Protein AF-A0A0M9FYB3-F1 (afdb_monomer)

Secondary structure (DSSP, 8-state):
-------------------TTSHHHHHHHHHHHHHHHHHHHHHHHHHHHHHHHHHHHHHHHHHHHHHHHHHH---HHHHHHHHHHHHHHHHHHHSHHHHHHHHHHHHIIIIIHHHHHHHHHHHHHHHHHHHHHHHHHHHHHHHHHHHHTTGGG-HHHHHHHHHHHHHHHHHHHHHHHHHHHHHHHHHHHHHHHHHHHHHHHHHHHHHHHHHHHHHHHHHHHHHHHHHHSPPTT---HHHHHHHTT--

Mean predicted aligned error: 12.2 Å

Foldseek 3Di:
DDDDDDDDDDDDDDDDDDDPDPPVVVVVVVLVVVVVVLVVLLVVLVVQLVVLVVVLVVLVVLLVVLCVVLVPDPFVLSVVLSVLLSVLSCCLNVPDLSVQLNVLSVCLNPPVSVVLVVLSVVLVVLVVVLVVLVVVLVVLVVVLVVLVVVCPPDPVSVVVSVVSVVVNVVSVVVSVVSVVVSVVSVVVSVVSVVVSSVVSCVSSVVSVVVSVVSNVVSVVVSVVSCVVPPDPPPDDVVVVVVVVVVD

Sequence (247 aa):
MKVLASFSGSTFGSKAEGKPTAADGSAEAADEQYKEAMRQHKKAMEKLRSCADSLTKALAGLAKSFQRFAAETRAPVVIQASGALVRGVEEVRDGTVLDALRQQISMSLSSRFRTTALEHAELEGSRKRKTKAGRALAEARSQCAKLRLRKDGDERCEMIYLAAAQRCDEQEIECSRLTAELEDARCEFTQNLGLRVYEDMTLVTTKLHELLSSLSYQYRKCEEHLKAHPVPGFVDVAALKRNEKEH

Solvent-accessible surface area (backbone atoms only — not comparable to full-atom values): 13568 Å² total; per-residue (Å²): 141,80,87,90,87,86,91,73,87,85,79,92,75,93,86,82,92,82,77,99,70,66,67,66,62,54,53,53,55,48,51,54,48,49,55,50,49,53,52,51,52,51,51,50,46,54,49,51,47,54,48,53,57,49,47,50,52,49,47,54,51,50,32,53,51,34,53,50,50,33,71,72,52,88,52,67,62,54,31,54,34,29,54,51,34,29,52,43,45,46,49,46,57,78,28,68,48,44,50,47,37,51,49,52,46,48,46,46,68,42,63,54,45,51,51,52,53,51,53,52,53,48,51,55,49,44,49,55,51,32,54,52,36,48,51,53,28,53,50,34,48,53,53,31,57,61,36,64,78,54,28,95,78,42,74,70,40,34,54,54,31,52,56,34,46,52,51,28,52,55,32,49,52,51,33,49,52,40,47,52,53,42,52,53,53,48,51,50,50,52,52,53,52,53,52,50,54,50,50,51,51,52,53,50,50,50,33,48,49,53,39,52,50,52,53,52,48,36,51,49,56,30,53,51,53,49,67,77,49,72,58,92,88,64,76,58,65,73,56,54,62,50,56,68,72,78,111

Radius of gyration: 33.52 Å; Cα contacts (8 Å, |Δi|>4): 142; chains: 1; bounding box: 74×33×102 Å

pLDDT: mean 80.84, std 18.85, range [26.09, 96.81]

Structure (mmCIF, N/CA/C/O backbone):
data_AF-A0A0M9FYB3-F1
#
_entry.id   AF-A0A0M9FYB3-F1
#
loop_
_atom_site.group_PDB
_atom_site.id
_atom_site.type_symbol
_atom_site.label_atom_id
_atom_site.label_alt_id
_atom_site.label_comp_id
_atom_site.label_asym_id
_atom_site.label_entity_id
_atom_site.label_seq_id
_atom_site.pdbx_PDB_ins_code
_atom_site.Cartn_x
_atom_site.Cartn_y
_atom_site.Cartn_z
_atom_site.occupancy
_atom_site.B_iso_or_equiv
_atom_site.auth_seq_id
_atom_site.auth_comp_id
_atom_site.auth_asym_id
_atom_site.auth_atom_id
_atom_site.pdbx_PDB_model_num
ATOM 1 N N . MET A 1 1 ? 10.641 -9.521 24.306 1.00 37.41 1 MET A N 1
ATOM 2 C CA . MET A 1 1 ? 10.392 -9.268 22.872 1.00 37.41 1 MET A CA 1
ATOM 3 C C . MET A 1 1 ? 11.741 -9.130 22.188 1.00 37.41 1 MET A C 1
ATOM 5 O O . MET A 1 1 ? 12.447 -8.170 22.457 1.00 37.41 1 MET A O 1
ATOM 9 N N . LYS A 1 2 ? 12.156 -10.153 21.438 1.00 32.34 2 LYS A N 1
ATOM 10 C CA . LYS A 1 2 ? 13.408 -10.188 20.670 1.00 32.34 2 LYS A CA 1
ATOM 11 C C . LYS A 1 2 ? 13.051 -10.105 19.183 1.00 32.34 2 LYS A C 1
ATOM 13 O O . LYS A 1 2 ? 12.019 -10.649 18.801 1.00 32.34 2 LYS A O 1
ATOM 18 N N . VAL A 1 3 ? 13.980 -9.532 18.409 1.00 31.05 3 VAL A N 1
ATOM 19 C CA . VAL A 1 3 ? 14.008 -9.359 16.939 1.00 31.05 3 VAL A CA 1
ATOM 20 C C . VAL A 1 3 ? 13.137 -8.167 16.490 1.00 31.05 3 VAL A C 1
ATOM 22 O O . VAL A 1 3 ? 11.933 -8.182 16.689 1.00 31.05 3 VAL A O 1
ATOM 25 N N . LEU A 1 4 ? 13.672 -7.039 16.007 1.00 31.58 4 LEU A N 1
ATOM 26 C CA . LEU A 1 4 ? 14.618 -6.864 14.900 1.00 31.58 4 LEU A CA 1
ATOM 27 C C . LEU A 1 4 ? 15.660 -5.768 15.192 1.00 31.58 4 LEU A C 1
ATOM 29 O O . LEU A 1 4 ? 15.331 -4.592 15.311 1.00 31.58 4 LEU A O 1
ATOM 33 N N . ALA A 1 5 ? 16.926 -6.171 15.225 1.00 33.94 5 ALA A N 1
ATOM 34 C CA . ALA A 1 5 ? 18.074 -5.310 14.991 1.00 33.94 5 ALA A CA 1
ATOM 35 C C . ALA A 1 5 ? 18.882 -5.971 13.870 1.00 33.94 5 ALA A C 1
ATOM 37 O O . ALA A 1 5 ? 19.405 -7.058 14.088 1.00 33.94 5 ALA A O 1
ATOM 38 N N . SER A 1 6 ? 18.925 -5.347 12.689 1.00 31.08 6 SER A N 1
ATOM 39 C CA . SER A 1 6 ? 19.987 -5.510 11.679 1.00 31.08 6 SER A CA 1
ATOM 40 C C . SER A 1 6 ? 19.649 -4.699 10.422 1.00 31.08 6 SER A C 1
ATOM 42 O O . SER A 1 6 ? 19.120 -5.226 9.448 1.00 31.08 6 SER A O 1
ATOM 44 N N . PHE A 1 7 ? 19.967 -3.409 10.439 1.00 32.28 7 PHE A N 1
ATOM 45 C CA . PHE A 1 7 ? 20.275 -2.656 9.223 1.00 32.28 7 PHE A CA 1
ATOM 46 C C . PHE A 1 7 ? 21.576 -1.908 9.508 1.00 32.28 7 PHE A C 1
ATOM 48 O O . PHE A 1 7 ? 21.591 -0.755 9.924 1.00 32.28 7 PHE A O 1
ATOM 55 N N . SER A 1 8 ? 22.684 -2.637 9.404 1.00 33.81 8 SER A N 1
ATOM 56 C CA . SER A 1 8 ? 24.033 -2.106 9.566 1.00 33.81 8 SER A CA 1
ATOM 57 C C . SER A 1 8 ? 24.870 -2.506 8.358 1.00 33.81 8 SER A C 1
ATOM 59 O O . SER A 1 8 ? 25.128 -3.689 8.166 1.00 33.81 8 SER A O 1
ATOM 61 N N . GLY A 1 9 ? 25.284 -1.494 7.595 1.00 31.34 9 GLY A N 1
ATOM 62 C CA . GLY A 1 9 ? 26.549 -1.432 6.865 1.00 31.34 9 GLY A CA 1
ATOM 63 C C . GLY A 1 9 ? 26.803 -2.465 5.767 1.00 31.34 9 GLY A C 1
ATOM 64 O O . GLY A 1 9 ? 27.182 -3.597 6.042 1.00 31.34 9 GLY A O 1
ATOM 65 N N . SER A 1 10 ? 26.803 -2.005 4.516 1.00 29.38 10 SER A N 1
ATOM 66 C CA . SER A 1 10 ? 27.785 -2.501 3.552 1.00 29.38 10 SER A CA 1
ATOM 67 C C . SER A 1 10 ? 28.517 -1.314 2.940 1.00 29.38 10 SER A C 1
ATOM 69 O O . SER A 1 10 ? 27.937 -0.434 2.308 1.00 29.38 10 SER A O 1
ATOM 71 N N . THR A 1 11 ? 29.799 -1.265 3.269 1.00 33.00 11 THR A N 1
ATOM 72 C CA . THR A 1 11 ? 30.807 -0.293 2.876 1.00 33.00 11 THR A CA 1
ATOM 73 C C . THR A 1 11 ? 31.113 -0.383 1.386 1.00 33.00 11 THR A C 1
ATOM 75 O O . THR A 1 11 ? 31.364 -1.462 0.855 1.00 33.00 11 THR A O 1
ATOM 78 N N . PHE A 1 12 ? 31.157 0.784 0.749 1.00 36.44 12 PHE A N 1
ATOM 79 C CA . PHE A 1 12 ? 31.681 1.020 -0.591 1.00 36.44 12 PHE A CA 1
ATOM 80 C C . PHE A 1 12 ? 33.144 0.544 -0.665 1.00 36.44 12 PHE A C 1
ATOM 82 O O . PHE A 1 12 ? 34.013 1.086 0.018 1.00 36.44 12 PHE A O 1
ATOM 89 N N . GLY A 1 13 ? 33.411 -0.490 -1.462 1.00 26.69 13 GLY A N 1
ATOM 90 C CA . GLY A 1 13 ? 34.749 -1.020 -1.716 1.00 26.69 13 GLY A CA 1
ATOM 91 C C . GLY A 1 13 ? 35.015 -1.070 -3.216 1.00 26.69 13 GLY A C 1
ATOM 92 O O . GLY A 1 13 ? 34.475 -1.919 -3.918 1.00 26.69 13 GLY A O 1
ATOM 93 N N . SER A 1 14 ? 35.836 -0.143 -3.706 1.00 36.28 14 SER A N 1
ATOM 94 C CA . SER A 1 14 ? 36.283 -0.082 -5.098 1.00 36.28 14 SER A CA 1
ATOM 95 C C . SER A 1 14 ? 37.341 -1.143 -5.415 1.00 36.28 14 SER A C 1
ATOM 97 O O . SER A 1 14 ? 38.359 -1.198 -4.726 1.00 36.28 14 SER A O 1
ATOM 99 N N . LYS A 1 15 ? 37.131 -1.863 -6.530 1.00 31.25 15 LYS A N 1
ATOM 100 C CA . LYS A 1 15 ? 38.084 -2.290 -7.590 1.00 31.25 15 LYS A CA 1
ATOM 101 C C . LYS A 1 15 ? 37.880 -3.751 -8.019 1.00 31.25 15 LYS A C 1
ATOM 103 O O . LYS A 1 15 ? 38.155 -4.655 -7.242 1.00 31.25 15 LYS A O 1
ATOM 108 N N . ALA A 1 16 ? 37.512 -3.944 -9.289 1.00 30.97 16 ALA A N 1
ATOM 109 C CA . ALA A 1 16 ? 38.234 -4.732 -10.305 1.00 30.97 16 ALA A CA 1
ATOM 110 C C . ALA A 1 16 ? 37.285 -5.132 -11.452 1.00 30.97 16 ALA A C 1
ATOM 112 O O . ALA A 1 16 ? 36.150 -5.542 -11.232 1.00 30.97 16 ALA A O 1
ATOM 113 N N . GLU A 1 17 ? 37.773 -4.973 -12.678 1.00 39.78 17 GLU A N 1
ATOM 114 C CA . GLU A 1 17 ? 37.104 -5.254 -13.948 1.00 39.78 17 GLU A CA 1
ATOM 115 C C . GLU A 1 17 ? 36.695 -6.733 -14.091 1.00 39.78 17 GLU A C 1
ATOM 117 O O . GLU A 1 17 ? 37.476 -7.633 -13.787 1.00 39.78 17 GLU A O 1
ATOM 122 N N . GLY A 1 18 ? 35.493 -6.994 -14.624 1.00 30.19 18 GLY A N 1
ATOM 123 C CA . GLY A 1 18 ? 35.103 -8.330 -15.090 1.00 30.19 18 GLY A CA 1
ATOM 124 C C . GLY A 1 18 ? 33.599 -8.638 -15.063 1.00 30.19 18 GLY A C 1
ATOM 125 O O . GLY A 1 18 ? 33.023 -8.833 -14.002 1.00 30.19 18 GLY A O 1
ATOM 126 N N . LYS A 1 19 ? 33.019 -8.811 -16.263 1.00 26.09 19 LYS A N 1
ATOM 127 C CA . LYS A 1 19 ? 31.707 -9.416 -16.612 1.00 26.09 19 LYS A CA 1
ATOM 128 C C . LYS A 1 19 ? 30.411 -8.675 -16.203 1.00 26.09 19 LYS A C 1
ATOM 130 O O . LYS A 1 19 ? 30.005 -8.717 -15.043 1.00 26.09 19 LYS A O 1
ATOM 135 N N . PRO A 1 20 ? 29.636 -8.147 -17.176 1.00 35.56 20 PRO A N 1
ATOM 136 C CA . PRO A 1 20 ? 28.277 -7.678 -16.937 1.00 35.56 20 PRO A CA 1
ATOM 137 C C . PRO A 1 20 ? 27.314 -8.874 -16.968 1.00 35.56 20 PRO A C 1
ATOM 139 O O . PRO A 1 20 ? 26.697 -9.160 -17.986 1.00 35.56 20 PRO A O 1
ATOM 142 N N . THR A 1 21 ? 27.210 -9.616 -15.866 1.00 35.94 21 THR A N 1
ATOM 143 C CA . THR A 1 21 ? 26.180 -10.671 -15.714 1.00 35.94 21 THR A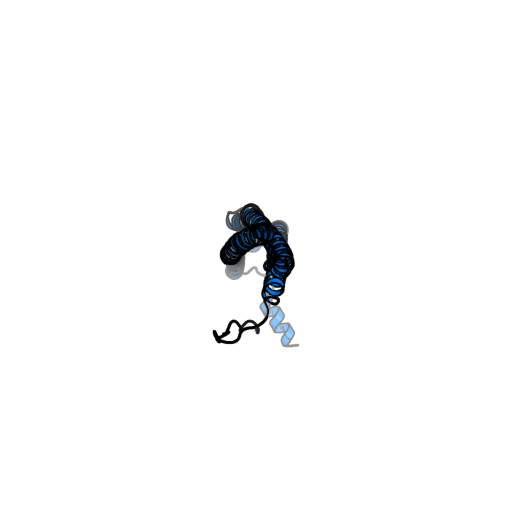 CA 1
ATOM 144 C C . THR A 1 21 ? 25.540 -10.728 -14.323 1.00 35.94 21 THR A C 1
ATOM 146 O O . THR A 1 21 ? 24.604 -11.492 -14.126 1.00 35.94 21 THR A O 1
ATOM 149 N N . ALA A 1 22 ? 25.983 -9.915 -13.357 1.00 36.88 22 ALA A N 1
ATOM 150 C CA . ALA A 1 22 ? 25.449 -9.943 -11.987 1.00 36.88 22 ALA A CA 1
ATOM 151 C C . ALA A 1 22 ? 24.302 -8.943 -11.723 1.00 36.88 22 ALA A C 1
ATOM 153 O O . ALA A 1 22 ? 23.546 -9.116 -10.769 1.00 36.88 22 ALA A O 1
ATOM 154 N N . ALA A 1 23 ? 24.144 -7.907 -12.555 1.00 42.41 23 ALA A N 1
ATOM 155 C CA . ALA A 1 23 ? 23.175 -6.836 -12.305 1.00 42.41 23 ALA A CA 1
ATOM 156 C C . ALA A 1 23 ? 21.713 -7.248 -12.580 1.00 42.41 23 ALA A C 1
ATOM 158 O O . ALA A 1 23 ? 20.821 -6.858 -11.828 1.00 42.41 23 ALA A O 1
ATOM 159 N N . ASP A 1 24 ? 21.460 -8.079 -13.601 1.00 45.22 24 ASP A N 1
ATOM 160 C CA . ASP A 1 24 ? 20.091 -8.496 -13.953 1.00 45.22 24 ASP A CA 1
ATOM 161 C C . ASP A 1 24 ? 19.472 -9.444 -12.906 1.00 45.22 24 ASP A C 1
ATOM 163 O O . ASP A 1 24 ? 18.299 -9.292 -12.571 1.00 45.22 24 ASP A O 1
ATOM 167 N N . GLY A 1 25 ? 20.260 -10.341 -12.296 1.00 47.09 25 GLY A N 1
ATOM 168 C CA . GLY A 1 25 ? 19.772 -11.238 -11.234 1.00 47.09 25 GLY A CA 1
ATOM 169 C C . GLY A 1 25 ? 19.426 -10.520 -9.921 1.00 47.09 25 GLY A C 1
ATOM 170 O O . GLY A 1 25 ? 18.543 -10.955 -9.186 1.00 47.09 25 GLY A O 1
ATOM 171 N N . SER A 1 26 ? 20.080 -9.387 -9.643 1.00 58.72 26 SER A N 1
ATOM 172 C CA . SER A 1 26 ? 19.791 -8.533 -8.482 1.00 58.72 26 SER A CA 1
ATOM 173 C C . SER A 1 26 ? 18.492 -7.736 -8.664 1.00 58.72 26 SER A C 1
ATOM 175 O O . SER A 1 26 ? 17.685 -7.630 -7.741 1.00 58.72 26 SER A O 1
ATOM 177 N N . ALA A 1 27 ? 18.245 -7.224 -9.875 1.00 61.59 27 ALA A N 1
ATOM 178 C CA . ALA A 1 27 ? 17.019 -6.493 -10.193 1.00 61.59 27 ALA A CA 1
ATOM 179 C C . ALA A 1 27 ? 15.777 -7.403 -10.214 1.00 61.59 27 ALA A C 1
ATOM 181 O O . ALA A 1 27 ? 14.720 -7.000 -9.737 1.00 61.59 27 ALA A O 1
ATOM 182 N N . GLU A 1 28 ? 15.917 -8.637 -10.703 1.00 64.94 28 GLU A N 1
ATOM 183 C CA . GLU A 1 28 ? 14.854 -9.651 -10.682 1.00 64.94 28 GLU A CA 1
ATOM 184 C C . GLU A 1 28 ? 14.467 -10.087 -9.274 1.00 64.94 28 GLU A C 1
ATOM 186 O O . GLU A 1 28 ? 13.283 -10.172 -8.949 1.00 64.94 28 GLU A O 1
ATOM 191 N N . ALA A 1 29 ? 15.463 -10.311 -8.417 1.00 71.19 29 ALA A N 1
ATOM 192 C CA . ALA A 1 29 ? 15.221 -10.647 -7.023 1.00 71.19 29 ALA A CA 1
ATOM 193 C C . ALA A 1 29 ? 14.524 -9.501 -6.270 1.00 71.19 29 ALA A C 1
ATOM 195 O O . ALA A 1 29 ? 13.653 -9.760 -5.441 1.00 71.19 29 ALA A O 1
ATOM 196 N N . ALA A 1 30 ? 14.877 -8.246 -6.566 1.00 70.62 30 ALA A N 1
ATOM 197 C CA . ALA A 1 30 ? 14.239 -7.080 -5.961 1.00 70.62 30 ALA A CA 1
ATOM 198 C C . ALA A 1 30 ? 12.768 -6.936 -6.392 1.00 70.62 30 ALA A C 1
ATOM 200 O O . ALA A 1 30 ? 11.907 -6.712 -5.547 1.00 70.62 30 ALA A O 1
ATOM 201 N N . ASP A 1 31 ? 12.462 -7.133 -7.677 1.00 74.00 31 ASP A N 1
ATOM 202 C CA . ASP A 1 31 ? 11.093 -7.045 -8.205 1.00 74.00 31 ASP A CA 1
ATOM 203 C C . ASP A 1 31 ? 10.142 -8.066 -7.558 1.00 74.00 31 ASP A C 1
ATOM 205 O O . ASP A 1 31 ? 9.057 -7.724 -7.082 1.00 74.00 31 ASP A O 1
ATOM 209 N N . GLU A 1 32 ? 10.586 -9.318 -7.432 1.00 77.94 32 GLU A N 1
ATOM 210 C CA . GLU A 1 32 ? 9.807 -10.354 -6.748 1.00 77.94 32 GLU A CA 1
ATOM 211 C C . GLU A 1 32 ? 9.631 -10.062 -5.251 1.00 77.94 32 GLU A C 1
ATOM 213 O O . GLU A 1 32 ? 8.551 -10.286 -4.694 1.00 77.94 32 GLU A O 1
ATOM 218 N N . GLN A 1 33 ? 10.643 -9.483 -4.597 1.00 79.00 33 GLN A N 1
ATOM 219 C CA . GLN A 1 33 ? 10.508 -9.013 -3.216 1.00 79.00 33 GLN A CA 1
ATOM 220 C C . GLN A 1 33 ? 9.464 -7.897 -3.090 1.00 79.00 33 GLN A C 1
ATOM 222 O O . GLN A 1 33 ? 8.691 -7.905 -2.130 1.00 79.00 33 GLN A O 1
ATOM 227 N N . TYR A 1 34 ? 9.384 -6.967 -4.047 1.00 79.75 34 TYR A N 1
ATOM 228 C CA . TYR A 1 34 ? 8.387 -5.894 -4.019 1.00 79.75 34 TYR A CA 1
ATOM 229 C C . TYR A 1 34 ? 6.968 -6.405 -4.251 1.00 79.75 34 TYR A C 1
ATOM 231 O O . TYR A 1 34 ? 6.052 -6.014 -3.521 1.00 79.75 34 TYR A O 1
ATOM 239 N N . LYS A 1 35 ? 6.772 -7.313 -5.214 1.00 82.69 35 LYS A N 1
ATOM 240 C CA . LYS A 1 35 ? 5.479 -7.984 -5.421 1.00 82.69 35 LYS A CA 1
ATOM 241 C C . LYS A 1 35 ? 5.018 -8.677 -4.151 1.00 82.69 35 LYS A C 1
ATOM 243 O O . LYS A 1 35 ? 3.864 -8.525 -3.740 1.00 82.69 35 LYS A O 1
ATOM 248 N N . GLU A 1 36 ? 5.927 -9.401 -3.507 1.00 85.69 36 GLU A N 1
ATOM 249 C CA . GLU A 1 36 ? 5.635 -10.100 -2.267 1.00 85.69 36 GLU A CA 1
ATOM 250 C C . GLU A 1 36 ? 5.328 -9.124 -1.122 1.00 85.69 36 GLU A C 1
ATOM 252 O O . GLU A 1 36 ? 4.326 -9.303 -0.428 1.00 85.69 36 GLU A O 1
ATOM 257 N N . ALA A 1 37 ? 6.100 -8.047 -0.966 1.00 82.12 37 ALA A N 1
ATOM 258 C CA . ALA A 1 37 ? 5.853 -7.017 0.043 1.00 82.12 37 ALA A CA 1
ATOM 259 C C . ALA A 1 37 ? 4.487 -6.333 -0.148 1.00 82.12 37 ALA A C 1
ATOM 261 O O . ALA A 1 37 ? 3.713 -6.216 0.806 1.00 82.12 37 ALA A O 1
ATOM 262 N N . MET A 1 38 ? 4.131 -5.953 -1.381 1.00 85.00 38 MET A N 1
ATOM 263 C CA . MET A 1 38 ? 2.808 -5.400 -1.697 1.00 85.00 38 MET A CA 1
ATOM 264 C C . MET A 1 38 ? 1.690 -6.394 -1.370 1.00 85.00 38 MET A C 1
ATOM 266 O O . MET A 1 38 ? 0.674 -6.030 -0.771 1.00 85.00 38 MET A O 1
ATOM 270 N N . ARG A 1 39 ? 1.869 -7.669 -1.732 1.00 87.38 39 ARG A N 1
ATOM 271 C CA . ARG A 1 39 ? 0.897 -8.728 -1.444 1.00 87.38 39 ARG A CA 1
ATOM 272 C C . ARG A 1 39 ? 0.706 -8.918 0.060 1.00 87.38 39 ARG A C 1
ATOM 274 O O . ARG A 1 39 ? -0.432 -9.039 0.520 1.00 87.38 39 ARG A O 1
ATOM 281 N N . GLN A 1 40 ? 1.794 -8.929 0.827 1.00 87.69 40 GLN A N 1
ATOM 282 C CA . GLN A 1 40 ? 1.759 -9.039 2.284 1.00 87.69 40 GLN A CA 1
ATOM 283 C C . GLN A 1 40 ? 1.066 -7.834 2.925 1.00 87.69 40 GLN A C 1
ATOM 285 O O . GLN A 1 40 ? 0.189 -8.034 3.767 1.00 87.69 40 GLN A O 1
ATOM 290 N N . HIS A 1 41 ? 1.385 -6.610 2.489 1.00 86.62 41 HIS A N 1
ATOM 291 C CA . HIS A 1 41 ? 0.745 -5.384 2.979 1.00 86.62 41 HIS A CA 1
ATOM 292 C C . HIS A 1 41 ? -0.762 -5.388 2.718 1.00 86.62 41 HIS A C 1
ATOM 294 O O . HIS A 1 41 ? -1.560 -5.213 3.640 1.00 86.62 41 HIS A O 1
ATOM 300 N N . LYS A 1 42 ? -1.177 -5.708 1.484 1.00 88.75 42 LYS A N 1
ATOM 301 C CA . LYS A 1 42 ? -2.596 -5.845 1.129 1.00 88.75 42 LYS A CA 1
ATOM 302 C C . LYS A 1 42 ? -3.304 -6.869 2.008 1.00 88.75 42 LYS A C 1
ATOM 304 O O . LYS A 1 42 ? -4.353 -6.575 2.575 1.00 88.75 42 LYS A O 1
ATOM 309 N N . LYS A 1 43 ? -2.714 -8.058 2.162 1.00 90.31 43 LYS A N 1
ATOM 310 C CA . LYS A 1 43 ? -3.275 -9.129 2.993 1.00 90.31 43 LYS A CA 1
ATOM 311 C C . LYS A 1 43 ? -3.406 -8.701 4.458 1.00 90.31 43 LYS A C 1
ATOM 313 O O . LYS A 1 43 ? -4.398 -9.035 5.107 1.00 90.31 43 LYS A O 1
ATOM 318 N N . ALA A 1 44 ? -2.425 -7.973 4.991 1.00 89.06 44 ALA A N 1
ATOM 319 C CA . ALA A 1 44 ? -2.478 -7.438 6.348 1.00 89.06 44 ALA A CA 1
ATOM 320 C C . ALA A 1 44 ? -3.627 -6.430 6.506 1.00 89.06 44 ALA A C 1
ATOM 322 O O . ALA A 1 44 ? -4.402 -6.534 7.459 1.00 89.06 44 ALA A O 1
ATOM 323 N N . MET A 1 45 ? -3.800 -5.525 5.542 1.00 90.69 45 MET A N 1
ATOM 324 C CA . MET A 1 45 ? -4.892 -4.551 5.546 1.00 90.69 45 MET A CA 1
ATOM 325 C C . MET A 1 45 ? -6.277 -5.190 5.382 1.00 90.69 45 MET A C 1
ATOM 327 O O . MET A 1 45 ? -7.217 -4.813 6.082 1.00 90.69 45 MET A O 1
ATOM 331 N N . GLU A 1 46 ? -6.420 -6.209 4.534 1.00 91.94 46 GLU A N 1
ATOM 332 C CA . GLU A 1 46 ? -7.661 -6.990 4.417 1.00 91.94 46 GLU A CA 1
ATOM 333 C C . GLU A 1 46 ? -8.000 -7.708 5.729 1.00 91.94 46 GLU A C 1
ATOM 335 O O . GLU A 1 46 ? -9.154 -7.709 6.169 1.00 91.94 46 GLU A O 1
ATOM 340 N N . LYS A 1 47 ? -6.989 -8.267 6.407 1.00 93.62 47 LYS A N 1
ATOM 341 C CA . LYS A 1 47 ? -7.166 -8.877 7.728 1.00 93.62 47 LYS A CA 1
ATOM 342 C C . LYS A 1 47 ? -7.607 -7.842 8.763 1.00 93.62 47 LYS A C 1
ATOM 344 O O . LYS A 1 47 ? -8.535 -8.111 9.521 1.00 93.62 47 LYS A O 1
ATOM 349 N N . LEU A 1 48 ? -6.995 -6.657 8.774 1.00 91.62 48 LEU A N 1
ATOM 350 C CA . LEU A 1 48 ? -7.385 -5.558 9.662 1.00 91.62 48 LEU A CA 1
ATOM 351 C C . LEU A 1 48 ? -8.824 -5.103 9.410 1.00 91.62 48 LEU A C 1
ATOM 353 O O . LEU A 1 48 ? -9.574 -4.924 10.369 1.00 91.62 48 LEU A O 1
ATOM 357 N N . ARG A 1 49 ? -9.245 -5.002 8.144 1.00 93.06 49 ARG A N 1
ATOM 358 C CA . ARG A 1 49 ? -10.639 -4.714 7.779 1.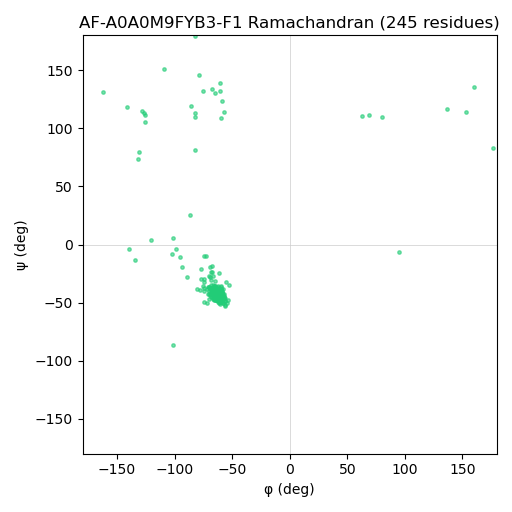00 93.06 49 ARG A CA 1
ATOM 359 C C . ARG A 1 49 ? -11.594 -5.754 8.364 1.00 93.06 49 ARG A C 1
ATOM 361 O O . ARG A 1 49 ? -12.551 -5.394 9.043 1.00 93.06 49 ARG A O 1
ATOM 368 N N . SER A 1 50 ? -11.301 -7.039 8.159 1.00 93.00 50 SER A N 1
ATOM 369 C CA . SER A 1 50 ? -12.111 -8.134 8.705 1.00 93.00 50 SER A CA 1
ATOM 370 C C . SER A 1 50 ? -12.175 -8.101 10.236 1.00 93.00 50 SER A C 1
ATOM 372 O O . SER A 1 50 ? -13.226 -8.381 10.818 1.00 93.00 50 SER A O 1
ATOM 374 N N . CYS A 1 51 ? -11.070 -7.761 10.904 1.00 92.44 51 CYS A N 1
ATOM 375 C CA . CYS A 1 51 ? -11.035 -7.590 12.354 1.00 92.44 51 CYS A CA 1
ATOM 376 C C . CYS A 1 51 ? -11.903 -6.408 12.804 1.00 92.44 51 CYS A C 1
ATOM 378 O O . CYS A 1 51 ? -12.667 -6.564 13.752 1.00 92.44 51 CYS A O 1
ATOM 380 N N . ALA A 1 52 ? -11.843 -5.262 12.120 1.00 90.94 52 ALA A N 1
ATOM 381 C CA . ALA A 1 52 ? -12.665 -4.092 12.436 1.00 90.94 52 ALA A CA 1
ATOM 382 C C . ALA A 1 52 ? -14.169 -4.377 12.256 1.00 90.94 52 ALA A C 1
ATOM 384 O O . ALA A 1 52 ? -14.982 -4.037 13.119 1.00 90.94 52 ALA A O 1
ATOM 385 N N . ASP A 1 53 ? -14.546 -5.081 11.187 1.00 91.12 53 ASP A N 1
ATOM 386 C CA . ASP A 1 53 ? -15.934 -5.500 10.963 1.00 91.12 53 ASP A CA 1
ATOM 387 C C . ASP A 1 53 ? -16.400 -6.515 12.028 1.00 91.12 53 ASP A C 1
ATOM 389 O O . ASP A 1 53 ? -17.536 -6.461 12.504 1.00 91.12 53 ASP A O 1
ATOM 393 N N . SER A 1 54 ? -15.517 -7.424 12.456 1.00 92.56 54 SER A N 1
ATOM 394 C CA . SER A 1 54 ? -15.806 -8.378 13.539 1.00 92.56 54 SER A CA 1
ATOM 395 C C . SER A 1 54 ? -15.951 -7.682 14.891 1.00 92.56 54 SER A C 1
ATOM 397 O O . SER A 1 54 ? -16.872 -7.993 15.644 1.00 92.56 54 SER A O 1
ATOM 399 N N . LEU A 1 55 ? -15.093 -6.701 15.176 1.00 91.00 55 LEU A N 1
ATOM 400 C CA . LEU A 1 55 ? -15.171 -5.875 16.376 1.00 91.00 55 LEU A CA 1
ATOM 401 C C . LEU A 1 55 ? -16.490 -5.099 16.425 1.00 91.00 55 LEU A C 1
ATOM 403 O O . LEU A 1 55 ? -17.149 -5.099 17.457 1.00 91.00 55 LEU A O 1
ATOM 407 N N . THR A 1 56 ? -16.929 -4.531 15.299 1.00 91.00 56 THR A N 1
ATOM 408 C CA . THR A 1 56 ? -18.232 -3.850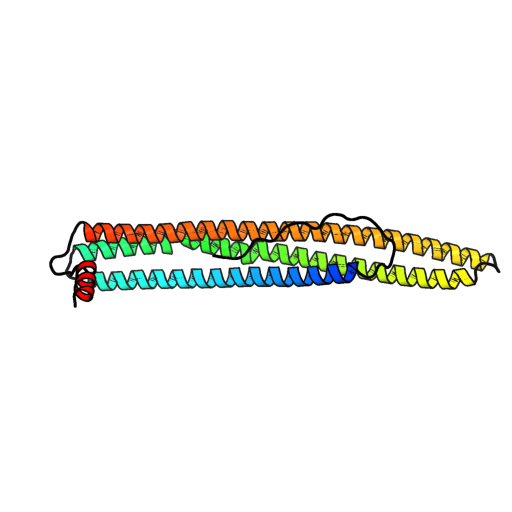 15.189 1.00 91.00 56 THR A CA 1
ATOM 409 C C . THR A 1 56 ? -19.377 -4.764 15.645 1.00 91.00 56 THR A C 1
ATOM 411 O O . THR A 1 56 ? -20.209 -4.384 16.472 1.00 91.00 56 THR A O 1
ATOM 414 N N . LYS A 1 57 ? -19.392 -6.012 15.153 1.00 92.12 57 LYS A N 1
ATOM 415 C CA . LYS A 1 57 ? -20.393 -7.020 15.537 1.00 92.12 57 LYS A CA 1
ATOM 416 C C . LYS A 1 57 ? -20.272 -7.417 17.008 1.00 92.12 57 LYS A C 1
ATOM 418 O O . LYS A 1 57 ? -21.292 -7.555 17.680 1.00 92.12 57 LYS A O 1
ATOM 423 N N . ALA A 1 58 ? -19.049 -7.583 17.511 1.00 92.38 58 ALA A N 1
ATOM 424 C CA . ALA A 1 58 ? -18.794 -7.932 18.905 1.00 92.38 58 ALA A CA 1
ATOM 425 C C . ALA A 1 58 ? -19.281 -6.836 19.865 1.00 92.38 58 ALA A C 1
ATOM 427 O O . ALA A 1 58 ? -19.958 -7.149 20.840 1.00 92.38 58 ALA A O 1
ATOM 428 N N . LEU A 1 59 ? -19.027 -5.560 19.555 1.00 92.44 59 LEU A N 1
ATOM 429 C CA . LEU A 1 59 ? -19.525 -4.420 20.332 1.00 92.44 59 LEU A CA 1
ATOM 430 C C . LEU A 1 59 ? -21.058 -4.359 20.324 1.00 92.44 59 LEU A C 1
ATOM 432 O O . LEU A 1 59 ? -21.674 -4.154 21.367 1.00 92.44 59 LEU A O 1
ATOM 436 N N . ALA A 1 60 ? -21.697 -4.617 19.178 1.00 91.38 60 ALA A N 1
ATOM 437 C CA . ALA A 1 60 ? -23.155 -4.719 19.109 1.00 91.38 60 ALA A CA 1
ATOM 438 C C . ALA A 1 60 ? -23.713 -5.891 19.938 1.00 91.38 60 ALA A C 1
ATOM 440 O O . ALA A 1 60 ? -24.744 -5.747 20.596 1.00 91.38 60 ALA A O 1
ATOM 441 N N . GLY A 1 61 ? -23.037 -7.043 19.932 1.00 91.88 61 GLY A N 1
ATOM 442 C CA . GLY A 1 61 ? -23.385 -8.185 20.779 1.00 91.88 61 GLY A CA 1
ATOM 443 C C . GLY A 1 61 ? -23.242 -7.867 22.268 1.00 91.88 61 GLY A C 1
ATOM 444 O O . GLY A 1 61 ? -24.149 -8.155 23.043 1.00 91.88 61 GLY A O 1
ATOM 445 N N . LEU A 1 62 ? -22.148 -7.207 22.650 1.00 91.75 62 LEU A N 1
ATOM 446 C CA . LEU A 1 62 ? -21.881 -6.780 24.022 1.00 91.75 62 LEU A CA 1
ATOM 447 C C . LEU A 1 62 ? -22.967 -5.828 24.537 1.00 91.75 62 LEU A C 1
ATOM 449 O O . LEU A 1 62 ? -23.520 -6.057 25.612 1.00 91.75 62 LEU A O 1
ATOM 453 N N . ALA A 1 63 ? -23.321 -4.812 23.746 1.00 92.12 63 ALA A N 1
ATOM 454 C CA . ALA A 1 63 ? -24.395 -3.879 24.073 1.00 92.12 63 ALA A CA 1
ATOM 455 C C . ALA A 1 63 ? -25.730 -4.612 24.306 1.00 92.12 63 ALA A C 1
ATOM 457 O O . ALA A 1 63 ? -26.383 -4.404 25.328 1.00 92.12 63 ALA A O 1
ATOM 458 N N . LYS A 1 64 ? -26.100 -5.550 23.423 1.00 93.06 64 LYS A N 1
ATOM 459 C CA . LYS A 1 64 ? -27.315 -6.368 23.588 1.00 93.06 64 LYS A CA 1
ATOM 460 C C . LYS A 1 64 ? -27.287 -7.231 24.852 1.00 93.06 64 LYS A C 1
ATOM 462 O O . LYS A 1 64 ? -28.308 -7.346 25.526 1.00 93.06 64 LYS A O 1
ATOM 467 N N . SER A 1 65 ? -26.147 -7.835 25.184 1.00 91.06 65 SER A N 1
ATOM 468 C CA . SER A 1 65 ? -26.005 -8.642 26.402 1.00 91.06 65 SER A CA 1
ATOM 469 C C . SER A 1 65 ? -26.191 -7.802 27.665 1.00 91.06 65 SER A C 1
ATOM 471 O O . SER A 1 65 ? -26.926 -8.212 28.560 1.00 91.06 65 SER A O 1
ATOM 473 N N . PHE A 1 66 ? -25.607 -6.601 27.719 1.00 90.38 66 PHE A N 1
ATOM 474 C CA . PHE A 1 66 ? -25.805 -5.691 28.850 1.00 90.38 66 PHE A CA 1
ATOM 475 C C . PHE A 1 66 ? -27.232 -5.144 28.936 1.00 90.38 66 PHE A C 1
ATOM 477 O O . PHE A 1 66 ? -27.750 -5.000 30.040 1.00 90.38 66 PHE A O 1
ATOM 484 N N . GLN A 1 67 ? -27.901 -4.897 27.805 1.00 91.62 67 GLN A N 1
ATOM 485 C CA . GLN A 1 67 ? -29.322 -4.530 27.794 1.00 91.62 67 GLN A CA 1
ATOM 486 C C . GLN A 1 67 ? -30.203 -5.642 28.383 1.00 91.62 67 GLN A C 1
ATOM 488 O O . GLN A 1 67 ? -31.075 -5.358 29.200 1.00 91.62 67 GLN A O 1
ATOM 493 N N . ARG A 1 68 ? -29.959 -6.909 28.015 1.00 91.25 68 ARG A N 1
ATOM 494 C CA . ARG A 1 68 ? -30.679 -8.059 28.594 1.00 91.25 68 ARG A CA 1
ATOM 495 C C . ARG A 1 68 ? -30.416 -8.195 30.088 1.00 91.25 68 ARG A C 1
ATOM 497 O O . ARG A 1 68 ? -31.358 -8.286 30.865 1.00 91.25 68 ARG A O 1
ATOM 504 N N . PHE A 1 69 ? -29.151 -8.118 30.494 1.00 87.81 69 PHE A N 1
ATOM 505 C CA . PHE A 1 69 ? -28.775 -8.182 31.903 1.00 87.81 69 PHE A CA 1
ATOM 506 C C . PHE A 1 69 ? -29.430 -7.067 32.733 1.00 87.81 69 PHE A C 1
ATOM 508 O O . PHE A 1 69 ? -29.936 -7.323 33.824 1.00 87.81 69 PHE A O 1
ATOM 515 N N . ALA A 1 70 ? -29.491 -5.846 32.194 1.00 89.00 70 ALA A N 1
ATOM 516 C CA . ALA A 1 70 ? -30.181 -4.724 32.823 1.00 89.00 70 ALA A CA 1
ATOM 517 C C . ALA A 1 70 ? -31.702 -4.939 32.940 1.00 89.00 70 ALA A C 1
ATOM 519 O O . ALA A 1 70 ? -32.305 -4.446 33.885 1.00 89.00 70 ALA A O 1
ATOM 520 N N . ALA A 1 71 ? -32.325 -5.664 32.006 1.00 88.75 71 ALA A N 1
ATOM 521 C CA . ALA A 1 71 ? -33.753 -5.976 32.056 1.00 88.75 71 ALA A CA 1
ATOM 522 C C . ALA A 1 71 ? -34.092 -7.090 33.064 1.00 88.75 71 ALA A C 1
ATOM 524 O O . ALA A 1 71 ? -35.188 -7.108 33.620 1.00 88.75 71 ALA A O 1
ATOM 525 N N . GLU A 1 72 ? -33.163 -8.021 33.295 1.00 90.75 72 GLU A N 1
ATOM 526 C CA . GLU A 1 72 ? -33.361 -9.176 34.180 1.00 90.75 72 GLU A CA 1
ATOM 527 C C . GLU A 1 72 ? -32.966 -8.890 35.638 1.00 90.75 72 GLU A C 1
ATOM 529 O O . GLU A 1 72 ? -33.511 -9.491 36.568 1.00 90.75 72 GLU A O 1
ATOM 534 N N . THR A 1 73 ? -32.029 -7.966 35.865 1.00 85.75 73 THR A N 1
ATOM 535 C CA . THR A 1 73 ? -31.583 -7.605 37.215 1.00 85.75 73 THR A CA 1
ATOM 536 C C . THR A 1 73 ? -32.558 -6.660 37.918 1.00 85.75 73 THR A C 1
ATOM 538 O O . THR A 1 73 ? -33.156 -5.774 37.315 1.00 85.75 73 THR A O 1
ATOM 541 N N . ARG A 1 74 ? -32.682 -6.807 39.242 1.00 86.94 74 ARG A N 1
ATOM 542 C CA . ARG A 1 74 ? -33.461 -5.893 40.100 1.00 86.94 74 ARG A CA 1
ATOM 543 C C . ARG A 1 74 ? -32.600 -4.853 40.812 1.00 86.94 74 ARG A C 1
ATOM 545 O O . ARG A 1 74 ? -33.140 -4.012 41.520 1.00 86.94 74 ARG A O 1
ATOM 552 N N . ALA A 1 75 ? -31.276 -4.919 40.663 1.00 84.75 75 ALA A N 1
ATOM 553 C CA . ALA A 1 75 ? -30.350 -4.017 41.337 1.00 84.75 75 ALA A CA 1
ATOM 554 C C . ALA A 1 75 ? -30.232 -2.691 40.557 1.00 84.75 75 ALA A C 1
ATOM 556 O O . ALA A 1 75 ? -29.611 -2.686 39.491 1.00 84.75 75 ALA A O 1
ATOM 557 N N . PRO A 1 76 ? -30.756 -1.553 41.062 1.00 85.12 76 PRO A N 1
ATOM 558 C CA . PRO A 1 76 ? -30.825 -0.305 40.292 1.00 85.12 76 PRO A CA 1
ATOM 559 C C . PRO A 1 76 ? -29.456 0.208 39.831 1.00 85.12 76 PRO A C 1
ATOM 561 O O . PRO A 1 76 ? -29.313 0.682 38.707 1.00 85.12 76 PRO A O 1
ATOM 564 N N . VAL A 1 77 ? -28.431 0.031 40.667 1.00 84.94 77 VAL A N 1
ATOM 565 C CA . VAL A 1 77 ? -27.023 0.316 40.344 1.00 84.94 77 VAL A CA 1
ATOM 566 C C . VAL A 1 77 ? -26.543 -0.443 39.116 1.00 84.94 77 VAL A C 1
ATOM 568 O O . VAL A 1 77 ? -25.869 0.116 38.258 1.00 84.94 77 VAL A O 1
ATOM 571 N N . VAL A 1 78 ? -26.907 -1.719 39.010 1.00 85.50 78 VAL A N 1
ATOM 572 C CA . VAL A 1 78 ? -26.469 -2.582 37.914 1.00 85.50 78 VAL A CA 1
ATOM 573 C C . VAL A 1 78 ? -27.175 -2.186 36.623 1.00 85.50 78 VAL A C 1
ATOM 575 O O . VAL A 1 78 ? -26.541 -2.159 35.569 1.00 85.50 78 VAL A O 1
ATOM 578 N N . ILE A 1 79 ? -28.456 -1.814 36.708 1.00 87.50 79 ILE A N 1
ATOM 579 C CA . ILE A 1 79 ? -29.230 -1.275 35.582 1.00 87.50 79 ILE A CA 1
ATOM 580 C C . ILE A 1 79 ? -28.577 0.014 35.067 1.00 87.50 79 ILE A C 1
ATOM 582 O O . ILE A 1 79 ? -28.328 0.144 33.868 1.00 87.50 79 ILE A O 1
ATOM 586 N N . GLN A 1 80 ? -28.254 0.949 35.966 1.00 86.69 80 GLN A N 1
ATOM 587 C CA . GLN A 1 80 ? -27.626 2.225 35.612 1.00 86.69 80 GLN A CA 1
ATOM 588 C C . GLN A 1 80 ? -26.224 2.037 35.020 1.00 86.69 80 GLN A C 1
ATOM 590 O O . GLN A 1 80 ? -25.942 2.587 33.952 1.00 86.69 80 GLN A O 1
ATOM 595 N N . ALA A 1 81 ? -25.377 1.221 35.657 1.00 87.88 81 ALA A N 1
ATOM 596 C CA . ALA A 1 81 ? -24.034 0.899 35.177 1.00 87.88 81 ALA A CA 1
ATOM 597 C C . ALA A 1 81 ? -24.071 0.257 33.783 1.00 87.88 81 ALA A C 1
ATOM 599 O O . ALA A 1 81 ? -23.383 0.704 32.864 1.00 87.88 81 ALA A O 1
ATOM 600 N N . SER A 1 82 ? -24.931 -0.751 33.606 1.00 88.06 82 SER A N 1
ATOM 601 C CA . SER A 1 82 ? -25.094 -1.460 32.335 1.00 88.06 82 SER A CA 1
ATOM 602 C C . SER A 1 82 ? -25.614 -0.526 31.246 1.00 88.06 82 SER A C 1
ATOM 604 O O . SER A 1 82 ? -25.067 -0.509 30.149 1.00 88.06 82 SER A O 1
ATOM 606 N N . GLY A 1 83 ? -26.613 0.312 31.541 1.00 87.56 83 GLY A N 1
ATOM 607 C CA . GLY A 1 83 ? -27.137 1.294 30.590 1.00 87.56 83 GLY A CA 1
ATOM 608 C C . GLY A 1 83 ? -26.106 2.355 30.186 1.00 87.56 83 GLY A C 1
ATOM 609 O O . GLY A 1 83 ? -26.039 2.741 29.019 1.00 87.56 83 GLY A O 1
ATOM 610 N N . ALA A 1 84 ? -25.268 2.811 31.122 1.00 88.00 84 ALA A N 1
ATOM 611 C CA . ALA A 1 84 ? -24.168 3.725 30.822 1.00 88.00 84 ALA A CA 1
ATOM 612 C C . ALA A 1 84 ? -23.095 3.065 29.943 1.00 88.00 84 ALA A C 1
ATOM 614 O O . ALA A 1 84 ? -22.654 3.679 28.972 1.00 88.00 84 ALA A O 1
ATOM 615 N N . LEU A 1 85 ? -22.721 1.816 30.239 1.00 90.75 85 LEU A N 1
ATOM 616 C CA . LEU A 1 85 ? -21.754 1.062 29.444 1.00 90.75 85 LEU A CA 1
ATOM 617 C C . LEU A 1 85 ? -22.276 0.763 28.035 1.00 90.75 85 LEU A C 1
ATOM 619 O O . LEU A 1 85 ? -21.522 0.891 27.078 1.00 90.75 85 LEU A O 1
ATOM 623 N N . VAL A 1 86 ? -23.560 0.418 27.893 1.00 91.50 86 VAL A N 1
ATOM 624 C CA . VAL A 1 86 ? -24.216 0.234 26.588 1.00 91.50 86 VAL A CA 1
ATOM 625 C C . VAL A 1 86 ? -24.089 1.497 25.748 1.00 91.50 86 VAL A C 1
ATOM 627 O O . VAL A 1 86 ? -23.551 1.419 24.649 1.00 91.50 86 VAL A O 1
ATOM 630 N N . ARG A 1 87 ? -24.489 2.658 26.286 1.00 89.12 87 ARG A N 1
ATOM 631 C CA . ARG A 1 87 ? -24.354 3.939 25.575 1.00 89.12 87 ARG A CA 1
ATOM 632 C C . ARG A 1 87 ? -22.906 4.230 25.197 1.00 89.12 87 ARG A C 1
ATOM 634 O O . ARG A 1 87 ? -22.645 4.571 24.055 1.00 89.12 87 ARG A O 1
ATOM 641 N N . GLY A 1 88 ? -21.962 4.018 26.114 1.00 90.56 88 GLY A N 1
ATOM 642 C CA . GLY A 1 88 ? -20.540 4.215 25.836 1.00 90.56 88 GLY A CA 1
ATOM 643 C C . GLY A 1 88 ? -19.991 3.283 24.748 1.00 90.56 88 GLY A C 1
ATOM 644 O O . GLY A 1 88 ? -19.193 3.698 23.913 1.00 90.56 88 GLY A O 1
ATOM 645 N N . VAL A 1 89 ? -20.419 2.020 24.724 1.00 90.94 89 VAL A N 1
ATOM 646 C CA . VAL A 1 89 ? -20.046 1.054 23.678 1.00 90.94 89 VAL A CA 1
ATOM 647 C C . VAL A 1 89 ? -20.670 1.428 22.333 1.00 90.94 89 VAL A C 1
ATOM 649 O O . VAL A 1 89 ? -20.004 1.313 21.305 1.00 90.94 89 VAL A O 1
ATOM 652 N N . GLU A 1 90 ? -21.920 1.890 22.328 1.00 90.19 90 GLU A N 1
ATOM 653 C CA . GLU A 1 90 ? -22.601 2.384 21.128 1.00 90.19 90 GLU A CA 1
ATOM 654 C C . GLU A 1 90 ? -21.950 3.666 20.601 1.00 90.19 90 GLU A C 1
ATOM 656 O O . GLU A 1 90 ? -21.692 3.746 19.408 1.00 90.19 90 GLU A O 1
ATOM 661 N N . GLU A 1 91 ? -21.554 4.602 21.467 1.00 88.88 91 GLU A N 1
ATOM 662 C CA . GLU A 1 91 ? -20.765 5.786 21.097 1.00 88.88 91 GLU A CA 1
ATOM 663 C C . GLU A 1 91 ? -19.437 5.411 20.433 1.00 88.88 91 GLU A C 1
ATOM 665 O O . GLU A 1 91 ? -19.011 6.067 19.491 1.00 88.88 91 GLU A O 1
ATOM 670 N N . VAL A 1 92 ? -18.763 4.355 20.892 1.00 88.69 92 VAL A N 1
ATOM 671 C CA . VAL A 1 92 ? -17.517 3.906 20.255 1.00 88.69 92 VAL A CA 1
ATOM 672 C C . VAL A 1 92 ? -17.780 3.195 18.924 1.00 88.69 92 VAL A C 1
ATOM 674 O O . VAL A 1 92 ? -16.999 3.347 17.984 1.00 88.69 92 VAL A O 1
ATOM 677 N N . ARG A 1 93 ? -18.860 2.411 18.844 1.00 87.69 93 ARG A N 1
ATOM 678 C CA . ARG A 1 93 ? -19.244 1.639 17.654 1.00 87.69 93 ARG A CA 1
ATOM 679 C C . ARG A 1 93 ? -19.765 2.530 16.525 1.00 87.69 93 ARG A C 1
ATOM 681 O O . ARG A 1 93 ? -19.325 2.363 15.395 1.00 87.69 93 ARG A O 1
ATOM 688 N N . ASP A 1 94 ? -20.711 3.405 16.847 1.00 83.38 94 ASP A N 1
ATOM 689 C CA . ASP A 1 94 ? -21.442 4.270 15.912 1.00 83.38 94 ASP A CA 1
ATOM 690 C C . ASP A 1 94 ? -20.814 5.665 15.812 1.00 83.38 94 ASP A C 1
ATOM 692 O O . ASP A 1 94 ? -21.202 6.478 14.974 1.00 83.38 94 ASP A O 1
ATOM 696 N N . GLY A 1 95 ? -19.874 5.975 16.703 1.00 78.81 95 GLY A N 1
ATOM 697 C CA . GLY A 1 95 ? -19.138 7.224 16.672 1.00 78.81 95 GLY A CA 1
ATOM 698 C C . GLY A 1 95 ? -17.970 7.203 15.699 1.00 78.81 95 GLY A C 1
ATOM 699 O O . GLY A 1 95 ? -17.632 6.221 15.039 1.00 78.81 95 GLY A O 1
ATOM 700 N N . THR A 1 96 ? -17.292 8.341 15.660 1.00 81.62 96 THR A N 1
ATOM 701 C CA . THR A 1 96 ? -16.274 8.641 14.654 1.00 81.62 96 THR A CA 1
ATOM 702 C C . THR A 1 96 ? -15.017 7.784 14.769 1.00 81.62 96 THR A C 1
ATOM 704 O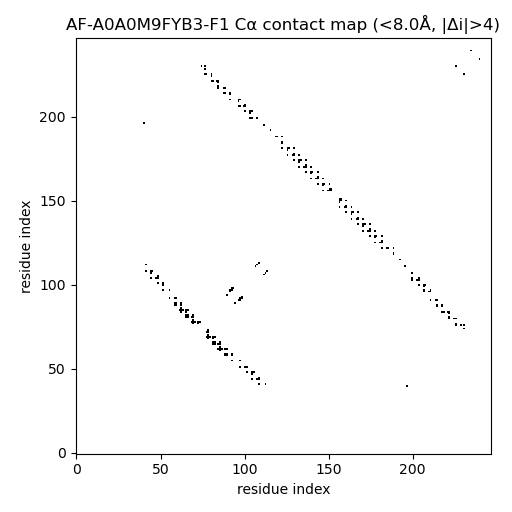 O . THR A 1 96 ? -14.270 7.695 13.803 1.00 81.62 96 THR A O 1
ATOM 707 N N . VAL A 1 97 ? -14.756 7.143 15.912 1.00 84.25 97 VAL A N 1
ATOM 708 C CA . VAL A 1 97 ? -13.474 6.466 16.171 1.00 84.25 97 VAL A CA 1
ATOM 709 C C . VAL A 1 97 ? -13.352 5.146 15.401 1.00 84.25 97 VAL A C 1
ATOM 711 O O . VAL A 1 97 ? -12.354 4.929 14.708 1.00 84.25 97 VAL A O 1
ATOM 714 N N . LEU A 1 98 ? -14.362 4.270 15.473 1.00 88.38 98 LEU A N 1
ATOM 715 C CA . LEU A 1 98 ? -14.351 3.000 14.738 1.00 88.38 98 LEU A CA 1
ATOM 716 C C . LEU A 1 98 ? -14.498 3.225 13.229 1.00 88.38 98 LEU A C 1
ATOM 718 O O . LEU A 1 98 ? -13.792 2.594 12.438 1.00 88.38 98 LEU A O 1
ATOM 722 N N . ASP A 1 99 ? -15.350 4.166 12.829 1.00 89.00 99 ASP A N 1
ATOM 723 C CA . ASP A 1 99 ? -15.510 4.525 11.423 1.00 89.00 99 ASP A CA 1
ATOM 724 C C . ASP A 1 99 ? -14.255 5.183 10.845 1.00 89.00 99 ASP A C 1
ATOM 726 O O . ASP A 1 99 ? -13.857 4.836 9.732 1.00 89.00 99 ASP A O 1
ATOM 730 N N . ALA A 1 100 ? -13.549 6.029 11.604 1.00 89.12 100 ALA A N 1
ATOM 731 C CA . ALA A 1 100 ? -12.261 6.570 11.177 1.00 89.12 100 ALA A CA 1
ATOM 732 C C . ALA A 1 100 ? -11.232 5.456 10.945 1.00 89.12 100 ALA A C 1
ATOM 734 O O . ALA A 1 100 ? -10.537 5.478 9.930 1.00 89.12 100 ALA A O 1
ATOM 735 N N . LEU A 1 101 ? -11.149 4.452 11.828 1.00 91.62 101 LEU A N 1
ATOM 736 C CA . LEU A 1 101 ? -10.268 3.296 11.619 1.00 91.62 101 LEU A CA 1
ATOM 737 C C . LEU A 1 101 ? -10.631 2.543 10.328 1.00 91.62 101 LEU A C 1
ATOM 739 O O . LEU A 1 101 ? -9.754 2.251 9.512 1.00 91.62 101 LEU A O 1
ATOM 743 N N . ARG A 1 102 ? -11.920 2.258 10.109 1.00 91.62 102 ARG A N 1
ATOM 744 C CA . ARG A 1 102 ? -12.402 1.567 8.899 1.00 91.62 102 ARG A CA 1
ATOM 745 C C . ARG A 1 102 ? -12.127 2.380 7.637 1.00 91.62 102 ARG A C 1
ATOM 747 O O . ARG A 1 102 ? -11.697 1.814 6.631 1.00 91.62 102 ARG A O 1
ATOM 754 N N . GLN A 1 103 ? -12.316 3.695 7.695 1.00 91.75 103 GLN A N 1
ATOM 755 C CA . GLN A 1 103 ? -12.027 4.605 6.595 1.00 91.75 103 GLN A CA 1
ATOM 756 C C . GLN A 1 103 ? -10.533 4.616 6.261 1.00 91.75 103 GLN A C 1
ATOM 758 O O . GLN A 1 103 ? -10.191 4.491 5.087 1.00 91.75 103 GLN A O 1
ATOM 763 N N . GLN A 1 104 ? -9.643 4.684 7.259 1.00 91.25 104 GLN A N 1
ATOM 764 C CA . GLN A 1 104 ? -8.194 4.628 7.023 1.00 91.25 104 GLN A CA 1
ATOM 765 C C . GLN A 1 104 ? -7.773 3.309 6.363 1.00 91.25 104 GLN A C 1
ATOM 767 O O . GLN A 1 104 ? -7.051 3.320 5.365 1.00 91.25 104 GLN A O 1
ATOM 772 N N . ILE A 1 105 ? -8.292 2.173 6.845 1.00 91.62 105 ILE A N 1
ATOM 773 C CA . ILE A 1 105 ? -8.036 0.861 6.231 1.00 91.62 105 ILE A CA 1
ATOM 774 C C . ILE A 1 105 ? -8.551 0.829 4.783 1.00 91.62 105 ILE A C 1
ATOM 776 O O . ILE A 1 105 ? -7.864 0.352 3.879 1.00 91.62 105 ILE A O 1
ATOM 780 N N . SER A 1 106 ? -9.747 1.368 4.535 1.00 90.94 106 SER A N 1
ATOM 781 C CA . SER A 1 106 ? -10.332 1.421 3.193 1.00 90.94 106 SER A CA 1
ATOM 782 C C . SER A 1 106 ? -9.532 2.312 2.241 1.00 90.94 106 SER A C 1
ATOM 784 O O . SER A 1 106 ? -9.337 1.947 1.082 1.00 90.94 106 SER A O 1
ATOM 786 N N . MET A 1 107 ? -9.053 3.470 2.701 1.00 88.31 107 MET A N 1
ATOM 787 C CA . MET A 1 107 ? -8.212 4.369 1.905 1.00 88.31 107 MET A CA 1
ATOM 788 C C . MET A 1 107 ? -6.888 3.705 1.517 1.00 88.31 107 MET A C 1
ATOM 790 O O . MET A 1 107 ? -6.488 3.785 0.356 1.00 88.31 107 MET A O 1
ATOM 794 N N . SER A 1 108 ? -6.251 3.001 2.456 1.00 86.00 108 SER A N 1
ATOM 795 C CA . SER A 1 108 ? -5.040 2.225 2.178 1.00 86.00 108 SER A CA 1
ATOM 796 C C . SER A 1 108 ? -5.284 1.149 1.109 1.00 86.00 108 SER A C 1
ATOM 798 O O . SER A 1 108 ? -4.582 1.108 0.098 1.00 86.00 108 SER A O 1
ATOM 800 N N . LEU A 1 109 ? -6.344 0.344 1.260 1.00 85.50 109 LEU A N 1
ATOM 801 C CA . LEU A 1 109 ? -6.685 -0.740 0.327 1.00 85.50 109 LEU A CA 1
ATOM 802 C C . LEU A 1 109 ? -7.129 -0.270 -1.065 1.00 85.50 109 LEU A C 1
ATOM 804 O O . LEU A 1 109 ? -7.065 -1.050 -2.015 1.00 85.50 109 LEU A O 1
ATOM 808 N N . SER A 1 110 ? -7.627 0.962 -1.189 1.00 85.25 110 SER A N 1
ATOM 809 C CA . SER A 1 110 ? -8.188 1.487 -2.436 1.00 85.25 110 SER A CA 1
ATOM 810 C C . SER A 1 110 ? -7.206 2.402 -3.161 1.00 85.25 110 SER A C 1
ATOM 812 O O . SER A 1 110 ? -6.474 1.942 -4.035 1.00 85.25 110 SER A O 1
ATOM 814 N N . SER A 1 111 ? -7.190 3.693 -2.829 1.00 79.44 111 SER A N 1
ATOM 815 C CA . SER A 1 111 ? -6.438 4.701 -3.575 1.00 79.44 111 SER A CA 1
ATOM 816 C C . SER A 1 111 ? -4.933 4.456 -3.501 1.00 79.44 111 SER A C 1
ATOM 818 O O . SER A 1 111 ? -4.283 4.406 -4.542 1.00 79.44 111 SER A O 1
ATOM 820 N N . ARG A 1 112 ? -4.382 4.217 -2.304 1.00 78.69 112 ARG A N 1
ATOM 821 C CA . ARG A 1 112 ? -2.925 4.077 -2.110 1.00 78.69 112 ARG A CA 1
ATOM 822 C C . ARG A 1 112 ? -2.379 2.786 -2.718 1.00 78.69 112 ARG A C 1
ATOM 824 O O . ARG A 1 112 ? -1.350 2.806 -3.399 1.00 78.69 112 ARG A O 1
ATOM 831 N N . PHE A 1 113 ? -3.087 1.670 -2.535 1.00 82.00 113 PHE A N 1
ATOM 832 C CA . PHE A 1 113 ? -2.695 0.402 -3.149 1.00 82.00 113 PHE A CA 1
ATOM 833 C C . PHE A 1 113 ? -2.796 0.447 -4.679 1.00 82.00 113 PHE A C 1
ATOM 835 O O . PHE A 1 113 ? -1.908 -0.048 -5.370 1.00 82.00 113 PHE A O 1
ATOM 842 N N . ARG A 1 114 ? -3.840 1.087 -5.225 1.00 84.56 114 ARG A N 1
ATOM 843 C CA . ARG A 1 114 ? -4.001 1.245 -6.677 1.00 84.56 114 ARG A CA 1
ATOM 844 C C . ARG A 1 114 ? -2.869 2.063 -7.290 1.00 84.56 114 ARG A C 1
ATOM 846 O O . ARG A 1 114 ? -2.347 1.652 -8.320 1.00 84.56 114 ARG A O 1
ATOM 853 N N . THR A 1 115 ? -2.474 3.171 -6.665 1.00 86.06 115 THR A N 1
ATOM 854 C CA . THR A 1 115 ? -1.337 3.977 -7.136 1.00 86.06 115 THR A CA 1
ATOM 855 C C . THR A 1 115 ? -0.051 3.154 -7.160 1.00 86.06 115 THR A C 1
ATOM 857 O O . THR A 1 115 ? 0.628 3.107 -8.178 1.00 86.06 115 THR A O 1
ATOM 860 N N . THR A 1 116 ? 0.225 2.410 -6.088 1.00 86.56 116 THR A N 1
ATOM 861 C CA . THR A 1 116 ? 1.413 1.545 -5.997 1.00 86.56 116 THR A CA 1
ATOM 862 C C . THR A 1 116 ? 1.419 0.460 -7.082 1.00 86.56 116 THR A C 1
ATOM 864 O O . THR A 1 116 ? 2.448 0.194 -7.696 1.00 86.56 116 THR A O 1
ATOM 867 N N . ALA A 1 117 ? 0.261 -0.138 -7.375 1.00 86.81 117 ALA A N 1
ATOM 868 C CA . ALA A 1 117 ? 0.138 -1.131 -8.440 1.00 86.81 117 ALA A CA 1
ATOM 869 C C . ALA A 1 117 ? 0.386 -0.541 -9.842 1.00 86.81 117 ALA A C 1
ATOM 871 O O . ALA A 1 117 ? 0.957 -1.221 -10.693 1.00 86.81 117 ALA A O 1
ATOM 872 N N . LEU A 1 118 ? -0.032 0.707 -10.086 1.00 90.06 118 LEU A N 1
ATOM 873 C CA . LEU A 1 118 ? 0.228 1.408 -11.348 1.00 90.06 118 LEU A CA 1
ATOM 874 C C . LEU A 1 118 ? 1.715 1.736 -11.515 1.00 90.06 118 LEU A C 1
ATOM 876 O O . LEU A 1 118 ? 2.273 1.475 -12.575 1.00 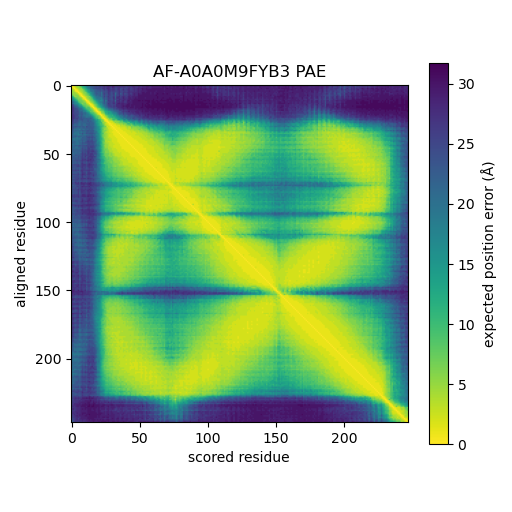90.06 118 LEU A O 1
ATOM 880 N N . GLU A 1 119 ? 2.364 2.242 -10.468 1.00 90.19 119 GLU A N 1
ATOM 881 C CA . GLU A 1 119 ? 3.804 2.531 -10.486 1.00 90.19 119 GLU A CA 1
ATOM 882 C C . GLU A 1 119 ? 4.632 1.266 -10.723 1.00 90.19 119 GLU A C 1
ATOM 884 O O . GLU A 1 119 ? 5.541 1.257 -11.548 1.00 90.19 119 GLU A O 1
ATOM 889 N N . HIS A 1 120 ? 4.265 0.162 -10.069 1.00 89.75 120 HIS A N 1
ATOM 890 C CA . HIS A 1 120 ? 4.896 -1.132 -10.307 1.00 89.75 120 HIS A CA 1
ATOM 891 C C . HIS A 1 120 ? 4.697 -1.615 -11.756 1.00 89.75 120 HIS A C 1
ATOM 893 O O . HIS A 1 120 ? 5.608 -2.177 -12.363 1.00 89.75 120 HIS A O 1
ATOM 899 N N . ALA A 1 121 ? 3.513 -1.405 -12.342 1.00 90.19 121 ALA A N 1
ATOM 900 C CA . ALA A 1 121 ? 3.266 -1.755 -13.741 1.00 90.19 121 ALA A CA 1
ATOM 901 C C . ALA A 1 121 ? 4.128 -0.926 -14.711 1.00 90.19 121 ALA A C 1
ATOM 903 O O . ALA A 1 121 ? 4.609 -1.471 -15.707 1.00 90.19 121 ALA A O 1
ATOM 904 N N . GLU A 1 122 ? 4.360 0.356 -14.412 1.00 91.50 122 GLU A N 1
ATOM 905 C CA . GLU A 1 122 ? 5.260 1.205 -15.200 1.00 91.50 122 GLU A CA 1
ATOM 906 C C . GLU A 1 122 ? 6.721 0.761 -15.066 1.00 91.50 122 GLU A C 1
ATOM 908 O O . GLU A 1 122 ? 7.428 0.675 -16.070 1.00 91.50 122 GLU A O 1
ATOM 913 N N . LEU A 1 123 ? 7.158 0.385 -13.861 1.00 91.25 123 LEU A N 1
ATOM 914 C CA . LEU A 1 123 ? 8.498 -0.153 -13.617 1.00 91.25 123 LEU A CA 1
ATOM 915 C C . LEU A 1 123 ? 8.763 -1.428 -14.438 1.00 91.25 123 LEU A C 1
ATOM 917 O O . LEU A 1 123 ? 9.794 -1.555 -15.104 1.00 91.25 123 LEU A O 1
ATOM 921 N N . GLU A 1 124 ? 7.785 -2.331 -14.483 1.00 90.31 124 GLU A N 1
ATOM 922 C CA . GLU A 1 124 ? 7.809 -3.514 -15.349 1.00 90.31 124 GLU A CA 1
ATOM 923 C C . GLU A 1 124 ? 7.834 -3.147 -16.846 1.00 90.31 124 GLU A C 1
ATOM 925 O O . GLU A 1 124 ? 8.502 -3.803 -17.654 1.00 90.31 124 GLU A O 1
ATOM 930 N N . GLY A 1 125 ? 7.143 -2.072 -17.235 1.00 91.56 125 GLY A N 1
ATOM 931 C CA . GLY A 1 125 ? 7.218 -1.487 -18.574 1.00 91.56 125 GLY A CA 1
ATOM 932 C C . GLY A 1 125 ? 8.631 -1.007 -18.926 1.00 91.56 125 GLY A C 1
ATOM 933 O O . GLY A 1 125 ? 9.179 -1.409 -19.958 1.00 91.56 125 GLY A O 1
ATOM 934 N N . SER A 1 126 ? 9.250 -0.212 -18.050 1.00 90.94 126 SER A N 1
ATOM 935 C CA . SER A 1 126 ? 10.638 0.261 -18.173 1.00 90.94 126 SER A CA 1
ATOM 936 C C . SER A 1 126 ? 11.626 -0.892 -18.290 1.00 90.94 126 SER A C 1
ATOM 938 O O . SER A 1 126 ? 12.478 -0.896 -19.182 1.00 90.94 126 SER A O 1
ATOM 940 N N . ARG A 1 127 ? 11.464 -1.931 -17.468 1.00 90.81 127 ARG A N 1
ATOM 941 C CA . ARG A 1 127 ? 12.307 -3.126 -17.522 1.00 90.81 127 ARG A CA 1
ATOM 942 C C . ARG A 1 127 ? 12.221 -3.821 -18.876 1.00 90.81 127 ARG A C 1
ATOM 944 O O . ARG A 1 127 ? 13.251 -4.108 -19.483 1.00 90.81 127 ARG A O 1
ATOM 951 N N . LYS A 1 128 ? 11.010 -4.032 -19.404 1.00 92.62 128 LYS A N 1
ATOM 952 C CA . LYS A 1 128 ? 10.818 -4.630 -20.738 1.00 92.62 128 LYS A CA 1
ATOM 953 C C . LYS A 1 128 ? 11.480 -3.800 -21.839 1.00 92.62 128 LYS A C 1
ATOM 955 O O . LYS A 1 128 ? 12.074 -4.382 -22.752 1.00 92.62 128 LYS A O 1
ATOM 960 N N . ARG A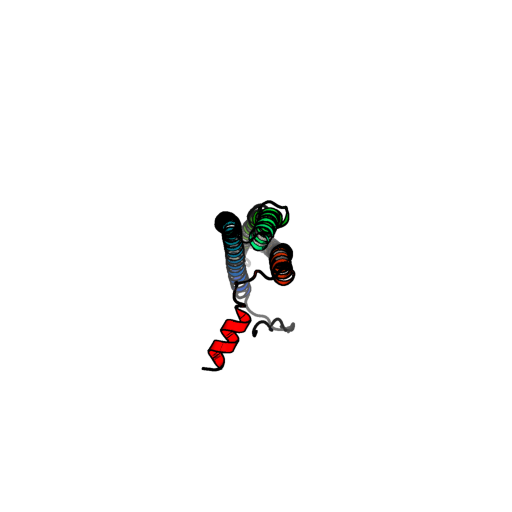 1 129 ? 11.415 -2.463 -21.752 1.00 92.88 129 ARG A N 1
ATOM 961 C CA . ARG A 1 129 ? 12.115 -1.549 -22.675 1.00 92.88 129 ARG A CA 1
ATOM 962 C C . ARG A 1 129 ? 13.633 -1.732 -22.588 1.00 92.88 129 ARG A C 1
ATOM 964 O O . ARG A 1 129 ? 14.257 -1.977 -23.621 1.00 92.88 129 ARG A O 1
ATOM 971 N N . LYS A 1 130 ? 14.204 -1.744 -21.379 1.00 94.12 130 LYS A N 1
ATOM 972 C CA . LYS A 1 130 ? 15.638 -1.988 -21.144 1.00 94.12 130 LYS A CA 1
ATOM 973 C C . LYS A 1 130 ? 16.092 -3.351 -21.672 1.00 94.12 130 LYS A C 1
ATOM 975 O O . LYS A 1 130 ? 17.081 -3.431 -22.394 1.00 94.12 130 LYS A O 1
ATOM 980 N N . THR A 1 131 ? 15.350 -4.428 -21.405 1.00 92.88 131 THR A N 1
ATOM 981 C CA . THR A 1 131 ? 15.674 -5.765 -21.936 1.00 92.88 131 THR A CA 1
ATOM 982 C C . THR A 1 131 ? 15.626 -5.798 -23.467 1.00 92.88 131 THR A C 1
ATOM 984 O O . THR A 1 131 ? 16.458 -6.448 -24.101 1.00 92.88 131 THR A O 1
ATOM 987 N N . LYS A 1 132 ? 14.670 -5.096 -24.092 1.00 94.75 132 LYS A N 1
ATOM 988 C CA . LYS A 1 132 ? 14.595 -4.990 -25.557 1.00 94.75 132 LYS A CA 1
ATOM 989 C C . LYS A 1 132 ? 15.810 -4.251 -26.128 1.00 94.75 132 LYS A C 1
ATOM 991 O O . LYS A 1 132 ? 16.393 -4.753 -27.086 1.00 94.75 132 LYS A O 1
ATOM 996 N N . ALA A 1 133 ? 16.205 -3.127 -25.531 1.00 94.00 133 ALA A N 1
ATOM 997 C CA . ALA A 1 133 ? 17.397 -2.380 -25.934 1.00 94.00 133 ALA A CA 1
ATOM 998 C C . ALA A 1 133 ? 18.682 -3.204 -25.753 1.00 94.00 133 ALA A C 1
ATOM 1000 O O . ALA A 1 133 ? 19.499 -3.273 -26.665 1.00 94.00 133 ALA A O 1
ATOM 1001 N N . GLY A 1 134 ? 18.811 -3.938 -24.643 1.00 94.31 134 GLY A N 1
ATOM 1002 C CA . GLY A 1 134 ? 19.942 -4.843 -24.416 1.00 94.31 134 GLY A CA 1
ATOM 1003 C C . GLY A 1 134 ? 20.063 -5.941 -25.481 1.00 94.31 134 GLY A C 1
ATOM 1004 O O . GLY A 1 134 ? 21.164 -6.231 -25.948 1.00 94.31 134 GLY A O 1
ATOM 1005 N N . ARG A 1 135 ? 18.936 -6.515 -25.934 1.00 95.12 135 ARG A N 1
ATOM 1006 C CA . ARG A 1 135 ? 18.932 -7.469 -27.059 1.00 95.12 135 ARG A CA 1
ATOM 1007 C C . ARG A 1 135 ? 19.350 -6.817 -28.379 1.00 95.12 135 ARG A C 1
ATOM 1009 O O . ARG A 1 135 ? 20.145 -7.410 -29.102 1.00 95.12 135 ARG A O 1
ATOM 1016 N N . ALA A 1 136 ? 18.855 -5.614 -28.671 1.00 94.44 136 ALA A N 1
ATOM 1017 C CA . ALA A 1 136 ? 19.220 -4.874 -29.880 1.00 94.44 136 ALA A CA 1
ATOM 1018 C C . ALA A 1 136 ? 20.718 -4.521 -29.904 1.00 94.44 136 ALA A C 1
ATOM 1020 O O . ALA A 1 136 ? 21.381 -4.723 -30.919 1.00 94.44 136 ALA A O 1
ATOM 1021 N N . LEU A 1 137 ? 21.276 -4.091 -28.769 1.00 95.81 137 LEU A N 1
ATOM 1022 C CA . LEU A 1 137 ? 22.710 -3.846 -28.616 1.00 95.81 137 LEU A CA 1
ATOM 1023 C C . LEU A 1 137 ? 23.535 -5.126 -28.806 1.00 95.81 137 LEU A C 1
ATOM 1025 O O . LEU A 1 137 ? 24.552 -5.108 -29.498 1.00 95.81 137 LEU A O 1
ATOM 1029 N N . ALA A 1 138 ? 23.109 -6.249 -28.221 1.00 95.62 138 ALA A N 1
ATOM 1030 C CA . ALA A 1 138 ? 23.792 -7.532 -28.395 1.00 95.62 138 ALA A CA 1
ATOM 1031 C C . ALA A 1 138 ? 23.807 -7.980 -29.868 1.00 95.62 138 ALA A C 1
ATOM 1033 O O . ALA A 1 138 ? 24.833 -8.451 -30.367 1.00 95.62 138 ALA A O 1
ATOM 1034 N N . GLU A 1 139 ? 22.693 -7.792 -30.578 1.00 95.56 139 GLU A N 1
ATOM 1035 C CA . GLU A 1 139 ? 22.595 -8.075 -32.008 1.00 95.56 139 GLU A CA 1
ATOM 1036 C C . GLU A 1 139 ? 23.493 -7.146 -32.837 1.00 95.56 139 GLU A C 1
ATOM 1038 O O . GLU A 1 139 ? 24.277 -7.633 -33.656 1.00 95.56 139 GLU A O 1
ATOM 1043 N N . ALA A 1 140 ? 23.452 -5.834 -32.581 1.00 93.50 140 ALA A N 1
ATOM 1044 C CA . ALA A 1 140 ? 24.299 -4.849 -33.251 1.00 93.50 140 ALA A CA 1
ATOM 1045 C C . ALA A 1 140 ? 25.789 -5.178 -33.065 1.00 93.50 140 ALA A C 1
ATOM 1047 O O . ALA A 1 140 ? 26.534 -5.274 -34.044 1.00 93.50 140 ALA A O 1
ATOM 1048 N N . ARG A 1 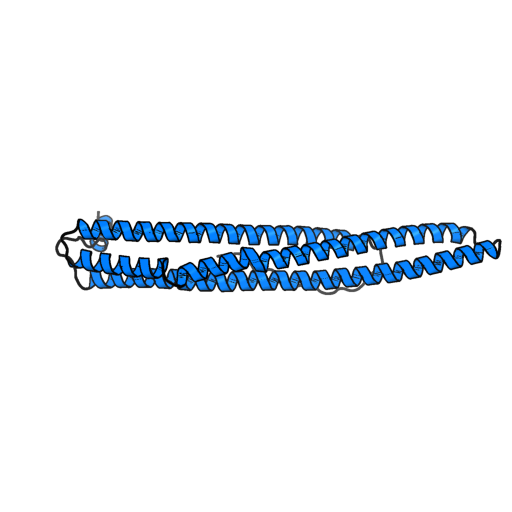141 ? 26.214 -5.481 -31.829 1.00 94.69 141 ARG A N 1
ATOM 1049 C CA . ARG A 1 141 ? 27.589 -5.906 -31.515 1.00 94.69 141 ARG A CA 1
ATOM 1050 C C . ARG A 1 141 ? 27.989 -7.166 -32.278 1.00 94.69 141 ARG A C 1
ATOM 1052 O O . ARG A 1 141 ? 29.096 -7.230 -32.809 1.00 94.69 141 ARG A O 1
ATOM 1059 N N . SER A 1 142 ? 27.093 -8.149 -32.382 1.00 95.00 142 SER A N 1
ATOM 1060 C CA . SER A 1 142 ? 27.338 -9.367 -33.164 1.00 95.00 142 SER A CA 1
ATOM 1061 C C . SER A 1 142 ? 27.519 -9.068 -34.657 1.00 95.00 142 SER A C 1
ATOM 1063 O O . SER A 1 142 ? 28.445 -9.589 -35.284 1.00 95.00 142 SER A O 1
ATOM 1065 N N . GLN A 1 143 ? 26.668 -8.216 -35.236 1.00 92.06 143 GLN A N 1
ATOM 1066 C CA . GLN A 1 143 ? 26.756 -7.820 -36.645 1.00 92.06 143 GLN A CA 1
ATOM 1067 C C . GLN A 1 143 ? 28.041 -7.030 -36.931 1.00 92.06 143 GLN A C 1
ATOM 1069 O O . GLN A 1 143 ? 28.764 -7.355 -37.873 1.00 92.06 143 GLN A O 1
ATOM 1074 N N . CYS A 1 144 ? 28.377 -6.058 -36.081 1.00 92.56 144 CYS A N 1
ATOM 1075 C CA . CYS A 1 144 ? 29.600 -5.270 -36.200 1.00 92.56 144 CYS A CA 1
ATOM 1076 C C . CYS A 1 144 ? 30.859 -6.145 -36.068 1.00 92.56 144 CYS A C 1
ATOM 1078 O O . CYS A 1 144 ? 31.776 -6.035 -36.882 1.00 92.56 144 CYS A O 1
ATOM 1080 N N . ALA A 1 145 ? 30.878 -7.105 -35.134 1.00 92.31 145 ALA A N 1
ATOM 1081 C CA . ALA A 1 145 ? 31.981 -8.058 -34.993 1.00 92.31 145 ALA A CA 1
ATOM 1082 C C . ALA A 1 145 ? 32.191 -8.918 -36.253 1.00 92.31 145 ALA A C 1
ATOM 1084 O O . ALA A 1 145 ? 33.330 -9.134 -36.665 1.00 92.31 145 ALA A O 1
ATOM 1085 N N . LYS A 1 146 ? 31.108 -9.371 -36.904 1.00 91.06 146 LYS A N 1
ATOM 1086 C CA . LYS A 1 146 ? 31.187 -10.122 -38.172 1.00 91.06 146 LYS A CA 1
ATOM 1087 C C . LYS A 1 146 ? 31.756 -9.273 -39.312 1.00 91.06 146 LYS A C 1
ATOM 1089 O O . LYS A 1 146 ? 32.532 -9.782 -40.116 1.00 91.06 146 LYS A O 1
ATOM 1094 N N . LEU A 1 147 ? 31.373 -7.997 -39.384 1.00 88.81 147 LEU A N 1
ATOM 1095 C CA . LEU A 1 147 ? 31.830 -7.063 -40.418 1.00 88.81 147 LEU A CA 1
ATOM 1096 C C . LEU A 1 147 ? 33.277 -6.608 -40.198 1.00 88.81 147 LEU A C 1
ATOM 1098 O O . LEU A 1 147 ? 34.014 -6.448 -41.168 1.00 88.81 147 LEU A O 1
ATOM 1102 N N . ARG A 1 148 ? 33.723 -6.498 -38.939 1.00 87.31 148 ARG A N 1
ATOM 1103 C CA . ARG A 1 148 ? 35.111 -6.162 -38.580 1.00 87.31 148 ARG A CA 1
ATOM 1104 C C . ARG A 1 148 ? 36.132 -7.110 -39.212 1.00 87.31 148 ARG A C 1
ATOM 1106 O O . ARG A 1 148 ? 37.227 -6.678 -39.541 1.00 87.31 148 ARG A O 1
ATOM 1113 N N . LEU A 1 149 ? 35.769 -8.380 -39.397 1.00 84.31 149 LEU A N 1
ATOM 1114 C CA . LEU A 1 149 ? 36.620 -9.405 -40.015 1.00 84.31 149 LEU A CA 1
ATOM 1115 C C . LEU A 1 149 ? 36.755 -9.261 -41.542 1.00 84.31 149 LEU A C 1
ATOM 1117 O O . LEU A 1 149 ? 37.543 -9.979 -42.147 1.00 84.31 149 LEU A O 1
ATOM 1121 N N . ARG A 1 150 ? 35.959 -8.391 -42.178 1.00 80.31 150 ARG A N 1
ATOM 1122 C CA . ARG A 1 150 ? 35.870 -8.242 -43.642 1.00 80.31 150 ARG A CA 1
ATOM 1123 C C . ARG A 1 150 ? 36.233 -6.840 -44.139 1.00 80.31 150 ARG A C 1
ATOM 1125 O O . ARG A 1 150 ? 36.087 -6.571 -45.325 1.00 80.31 150 ARG A O 1
ATOM 1132 N N . LYS A 1 151 ? 36.656 -5.943 -43.245 1.00 77.38 151 LYS A N 1
ATOM 1133 C CA . LYS A 1 151 ? 36.819 -4.514 -43.548 1.00 77.38 151 LYS A CA 1
ATOM 1134 C C . LYS A 1 151 ? 38.057 -4.192 -44.402 1.00 77.38 151 LYS A C 1
ATOM 1136 O O . LYS A 1 151 ? 38.010 -3.250 -45.173 1.00 77.38 151 LYS A O 1
ATOM 1141 N N . ASP A 1 152 ? 39.130 -4.982 -44.307 1.00 73.06 152 ASP A N 1
ATOM 1142 C CA . ASP A 1 152 ? 40.459 -4.612 -44.833 1.00 73.06 152 ASP A CA 1
ATOM 1143 C C . ASP A 1 152 ? 40.679 -4.970 -46.326 1.00 73.06 152 ASP A C 1
ATOM 1145 O O . ASP A 1 152 ? 41.810 -5.190 -46.750 1.00 73.06 152 ASP A O 1
ATOM 1149 N N . GLY A 1 153 ? 39.615 -5.072 -47.134 1.00 70.06 153 GLY A N 1
ATOM 1150 C CA . GLY A 1 153 ? 39.716 -5.551 -48.525 1.00 70.06 153 GLY A CA 1
ATOM 1151 C C . GLY A 1 153 ? 38.974 -4.750 -49.600 1.00 70.06 153 GLY A C 1
ATOM 1152 O O . GLY A 1 153 ? 39.224 -4.987 -50.778 1.00 70.06 153 GLY A O 1
ATOM 1153 N N . ASP A 1 154 ? 38.066 -3.839 -49.231 1.00 82.38 154 ASP A N 1
ATOM 1154 C CA . ASP A 1 154 ? 37.224 -3.065 -50.161 1.00 82.38 154 ASP A CA 1
ATOM 1155 C C . ASP A 1 154 ? 36.652 -1.827 -49.436 1.00 82.38 154 ASP A C 1
ATOM 1157 O O . ASP A 1 154 ? 36.075 -1.972 -48.354 1.00 82.38 154 ASP A O 1
ATOM 1161 N N . GLU A 1 155 ? 36.756 -0.632 -50.032 1.00 85.19 155 GLU A N 1
ATOM 1162 C CA . GLU A 1 155 ? 36.177 0.626 -49.512 1.00 85.19 155 GLU A CA 1
ATOM 1163 C C . GLU A 1 155 ? 34.676 0.481 -49.216 1.00 85.19 155 GLU A C 1
ATOM 1165 O O . GLU A 1 155 ? 34.149 1.021 -48.239 1.00 85.19 155 GLU A O 1
ATOM 1170 N N . ARG A 1 156 ? 33.963 -0.314 -50.022 1.00 87.19 156 ARG A N 1
ATOM 1171 C CA . ARG A 1 156 ? 32.543 -0.592 -49.794 1.00 87.19 156 ARG A CA 1
ATOM 1172 C C . ARG A 1 156 ? 32.315 -1.391 -48.509 1.00 87.19 156 ARG A C 1
ATOM 1174 O O . ARG A 1 156 ? 31.335 -1.147 -47.803 1.00 87.19 156 ARG A O 1
ATOM 1181 N N . CYS A 1 157 ? 33.195 -2.341 -48.198 1.00 85.88 157 CYS A N 1
ATOM 1182 C CA . CYS A 1 157 ? 33.132 -3.123 -46.962 1.00 85.88 157 CYS A CA 1
ATOM 1183 C C . CYS A 1 157 ? 33.490 -2.271 -45.739 1.00 85.88 157 CYS A C 1
ATOM 1185 O O . CYS A 1 157 ? 32.853 -2.418 -44.693 1.00 85.88 157 CYS A O 1
ATOM 1187 N N . GLU A 1 158 ? 34.445 -1.351 -45.878 1.00 89.31 158 GLU A N 1
ATOM 1188 C CA . GLU A 1 158 ? 34.794 -0.381 -44.840 1.00 89.31 158 GLU A CA 1
ATOM 1189 C C . GLU A 1 158 ? 33.613 0.545 -44.512 1.00 89.31 158 GLU A C 1
ATOM 1191 O O . GLU A 1 158 ? 33.234 0.667 -43.346 1.00 89.31 158 GLU A O 1
ATOM 1196 N N . MET A 1 159 ? 32.943 1.101 -45.526 1.00 91.38 159 MET A N 1
ATOM 1197 C CA . MET A 1 159 ? 31.749 1.939 -45.341 1.00 91.38 159 MET A CA 1
ATOM 1198 C C . MET A 1 159 ? 30.608 1.201 -44.623 1.00 91.38 159 MET A C 1
ATOM 1200 O O . MET A 1 159 ? 29.960 1.758 -43.733 1.00 91.38 159 MET A O 1
ATOM 1204 N N . ILE A 1 160 ? 30.366 -0.069 -44.968 1.00 90.81 160 ILE A N 1
ATOM 1205 C CA . ILE A 1 160 ? 29.350 -0.903 -44.303 1.00 90.81 160 ILE A CA 1
ATOM 1206 C C . ILE A 1 160 ? 29.730 -1.166 -42.839 1.00 90.81 160 ILE A C 1
ATOM 1208 O O . ILE A 1 160 ? 28.865 -1.129 -41.960 1.00 90.81 160 ILE A O 1
ATOM 1212 N N . TYR A 1 161 ? 31.011 -1.417 -42.564 1.00 92.62 161 TYR A N 1
ATOM 1213 C CA . TYR A 1 161 ? 31.508 -1.594 -41.203 1.00 92.62 161 TYR A CA 1
ATOM 1214 C C . TYR A 1 161 ? 31.346 -0.318 -40.365 1.00 92.62 161 TYR A C 1
ATOM 1216 O O . TYR A 1 161 ? 30.822 -0.400 -39.256 1.00 92.62 161 TYR A O 1
ATOM 1224 N N . LEU A 1 162 ? 31.729 0.850 -40.891 1.00 92.94 162 LEU A N 1
ATOM 1225 C CA . LEU A 1 162 ? 31.600 2.130 -40.185 1.00 92.94 162 LEU A CA 1
ATOM 1226 C C . LEU A 1 162 ? 30.138 2.443 -39.836 1.00 92.94 162 LEU A C 1
ATOM 1228 O O . LEU A 1 162 ? 29.844 2.803 -38.698 1.00 92.94 162 LEU A O 1
ATOM 1232 N N . ALA A 1 163 ? 29.204 2.211 -40.765 1.00 93.31 163 ALA A N 1
ATOM 1233 C CA . ALA A 1 163 ? 27.774 2.372 -40.497 1.00 93.31 163 ALA A CA 1
ATOM 1234 C C . ALA A 1 163 ? 27.261 1.406 -39.409 1.00 93.31 163 ALA A C 1
ATOM 1236 O O . ALA A 1 163 ? 26.416 1.773 -38.590 1.00 93.31 163 ALA A O 1
ATOM 1237 N N . ALA A 1 164 ? 27.765 0.168 -39.373 1.00 92.81 164 ALA A N 1
ATOM 1238 C CA . ALA A 1 164 ? 27.425 -0.791 -38.324 1.00 92.81 164 ALA A CA 1
ATOM 1239 C C . ALA A 1 164 ? 28.035 -0.415 -36.963 1.00 92.81 164 ALA A C 1
ATOM 1241 O O . ALA A 1 164 ? 27.379 -0.599 -35.939 1.00 92.81 164 ALA A O 1
ATOM 1242 N N . ALA A 1 165 ? 29.255 0.128 -36.943 1.00 92.94 165 ALA A N 1
ATOM 1243 C CA . ALA A 1 165 ? 29.903 0.628 -35.733 1.00 92.94 165 ALA A CA 1
ATOM 1244 C C . ALA A 1 165 ? 29.135 1.816 -35.139 1.00 92.94 165 ALA A C 1
ATOM 1246 O O . ALA A 1 165 ? 28.787 1.774 -33.964 1.00 92.94 165 ALA A O 1
ATOM 1247 N N . GLN A 1 166 ? 28.745 2.788 -35.967 1.00 95.06 166 GLN A N 1
ATOM 1248 C CA . GLN A 1 166 ? 27.920 3.914 -35.525 1.00 95.06 166 GLN A CA 1
ATOM 1249 C C . GLN A 1 166 ? 26.585 3.448 -34.918 1.00 95.06 166 GLN A C 1
ATOM 1251 O O . GLN A 1 166 ? 26.183 3.922 -33.859 1.00 95.06 166 GLN A O 1
ATOM 1256 N N . ARG A 1 167 ? 25.916 2.463 -35.535 1.00 94.12 167 ARG A N 1
ATOM 1257 C CA . ARG A 1 167 ? 24.694 1.872 -34.963 1.00 94.12 167 ARG A CA 1
ATOM 1258 C C . ARG A 1 167 ? 24.939 1.183 -33.621 1.00 94.12 167 ARG A C 1
ATOM 1260 O O . ARG A 1 167 ? 24.062 1.225 -32.764 1.00 94.12 167 ARG A O 1
ATOM 1267 N N . CYS A 1 168 ? 26.082 0.521 -33.430 1.00 94.19 168 CYS A N 1
ATOM 1268 C CA . CYS A 1 168 ? 26.435 -0.047 -32.127 1.00 94.19 168 CYS A CA 1
ATOM 1269 C C . CYS A 1 168 ? 26.546 1.042 -31.063 1.00 94.19 168 CYS A C 1
ATOM 1271 O O . CYS A 1 168 ? 25.973 0.871 -29.989 1.00 94.19 168 CYS A O 1
ATOM 1273 N N . ASP A 1 169 ? 27.230 2.142 -31.377 1.00 96.00 169 ASP A N 1
ATOM 1274 C CA . ASP A 1 169 ? 27.413 3.260 -30.450 1.00 96.00 169 ASP A CA 1
ATOM 1275 C C . ASP A 1 169 ? 26.059 3.884 -30.074 1.00 96.00 169 ASP A C 1
ATOM 1277 O O . ASP A 1 169 ? 25.771 4.091 -28.895 1.00 96.00 169 ASP A O 1
ATOM 1281 N N . GLU A 1 170 ? 25.168 4.087 -31.052 1.00 95.12 170 GLU A N 1
ATOM 1282 C CA . GLU A 1 170 ? 23.795 4.560 -30.819 1.00 95.12 170 GLU A CA 1
ATOM 1283 C C . GLU A 1 170 ? 23.002 3.619 -29.894 1.00 95.12 170 GLU A C 1
ATOM 1285 O O . GLU A 1 170 ? 22.340 4.071 -28.957 1.00 95.12 170 GLU A O 1
ATOM 1290 N N . GLN A 1 171 ? 23.084 2.300 -30.116 1.00 95.38 171 GLN A N 1
ATOM 1291 C CA . GLN A 1 171 ? 22.418 1.314 -29.254 1.00 95.38 171 GLN A CA 1
ATOM 1292 C C . GLN A 1 171 ? 23.038 1.243 -27.852 1.00 95.38 171 GLN A C 1
ATOM 1294 O O . GLN A 1 171 ? 22.338 0.938 -26.886 1.00 95.38 171 GLN A O 1
ATOM 1299 N N . GLU A 1 172 ? 24.337 1.508 -27.715 1.00 95.94 172 GLU A N 1
ATOM 1300 C CA . GLU A 1 172 ? 25.036 1.511 -26.430 1.00 95.94 172 GLU A CA 1
ATOM 1301 C C . GLU A 1 172 ? 24.633 2.713 -25.576 1.00 95.94 172 GLU A C 1
ATOM 1303 O O . GLU A 1 172 ? 24.333 2.550 -24.387 1.00 95.94 172 GLU A O 1
ATOM 1308 N N . ILE A 1 173 ? 24.529 3.890 -26.196 1.00 96.19 173 ILE A N 1
ATOM 1309 C CA . ILE A 1 173 ? 23.998 5.101 -25.561 1.00 96.19 173 ILE A CA 1
ATOM 1310 C C . ILE A 1 173 ? 22.557 4.863 -25.100 1.00 96.19 173 ILE A C 1
ATOM 1312 O O . ILE A 1 173 ? 22.237 5.101 -23.935 1.00 96.19 173 ILE A O 1
ATOM 1316 N N . GLU A 1 174 ? 21.698 4.335 -25.974 1.00 94.44 174 GLU A N 1
ATOM 1317 C CA . GLU A 1 174 ? 20.291 4.084 -25.646 1.00 94.44 174 GLU A CA 1
ATOM 1318 C C . GLU A 1 174 ? 20.126 3.037 -24.532 1.00 94.44 174 GLU A C 1
ATOM 1320 O O . GLU A 1 174 ? 19.338 3.222 -23.602 1.00 94.44 174 GLU A O 1
ATOM 1325 N N . CYS A 1 175 ? 20.899 1.948 -24.572 1.00 94.31 175 CYS A N 1
ATOM 1326 C CA . CYS A 1 175 ? 20.877 0.934 -23.520 1.00 94.31 175 CYS A CA 1
ATOM 1327 C C . CYS A 1 175 ? 21.360 1.497 -22.172 1.00 94.31 175 CYS A C 1
ATOM 1329 O O . CYS A 1 175 ? 20.812 1.137 -21.126 1.00 94.31 175 CYS A O 1
ATOM 1331 N N . SER A 1 176 ? 22.361 2.382 -22.187 1.00 94.06 176 SER A N 1
ATOM 1332 C CA . SER A 1 176 ? 22.868 3.050 -20.984 1.00 94.06 176 SER A CA 1
ATOM 1333 C C . SER A 1 176 ? 21.831 4.014 -20.406 1.00 94.06 176 SER A C 1
ATOM 1335 O O . SER A 1 176 ? 21.546 3.952 -19.210 1.00 94.06 176 SER A O 1
ATOM 1337 N N . ARG A 1 177 ? 21.186 4.824 -21.259 1.00 96.81 177 ARG A N 1
ATOM 1338 C CA . ARG A 1 177 ? 20.093 5.733 -20.880 1.00 96.81 177 ARG A CA 1
ATOM 1339 C C . ARG A 1 177 ? 18.941 4.984 -20.209 1.00 96.81 177 ARG A C 1
ATOM 1341 O O . ARG A 1 177 ? 18.553 5.325 -19.099 1.00 96.81 177 ARG A O 1
ATOM 1348 N N . LEU A 1 178 ? 18.439 3.922 -20.842 1.00 94.44 178 LEU A N 1
ATOM 1349 C CA . LEU A 1 178 ? 17.335 3.118 -20.300 1.00 94.44 178 LEU A CA 1
ATOM 1350 C C . LEU A 1 178 ? 17.709 2.361 -19.019 1.00 94.44 178 LEU A C 1
ATOM 1352 O O . LEU A 1 178 ? 16.832 2.046 -18.217 1.00 94.44 178 LEU A O 1
ATOM 1356 N N . THR A 1 179 ? 18.990 2.038 -18.830 1.00 92.44 179 THR A N 1
ATOM 1357 C CA . THR A 1 179 ? 19.469 1.431 -17.581 1.00 92.44 179 THR A CA 1
ATOM 1358 C C . THR A 1 179 ? 19.421 2.443 -16.442 1.00 92.44 179 THR A C 1
ATOM 1360 O O . THR A 1 179 ? 18.859 2.121 -15.399 1.00 92.44 179 THR A O 1
ATOM 1363 N N . ALA A 1 180 ? 19.916 3.665 -16.663 1.00 92.44 180 ALA A N 1
ATOM 1364 C CA . ALA A 1 180 ? 19.834 4.743 -15.679 1.00 92.44 180 ALA A CA 1
ATOM 1365 C C . ALA A 1 180 ? 18.374 5.091 -15.333 1.00 92.44 180 ALA A C 1
ATOM 1367 O O . ALA A 1 180 ? 18.009 5.107 -14.163 1.00 92.44 180 ALA A O 1
ATOM 1368 N N . GLU A 1 181 ? 17.503 5.242 -16.339 1.00 92.50 181 GLU A N 1
ATOM 1369 C CA . GLU A 1 181 ? 16.073 5.522 -16.123 1.00 92.50 181 GLU A CA 1
ATOM 1370 C C . GLU A 1 181 ? 15.366 4.431 -15.309 1.00 92.50 181 GLU A C 1
ATOM 1372 O O . GLU A 1 181 ? 14.512 4.726 -14.473 1.00 92.50 181 GLU A O 1
ATOM 1377 N N . LEU A 1 182 ? 15.708 3.158 -15.536 1.00 91.00 182 LEU A N 1
ATOM 1378 C CA . LEU A 1 182 ? 15.158 2.053 -14.753 1.00 91.00 182 LEU A CA 1
ATOM 1379 C C . LEU A 1 182 ? 15.660 2.075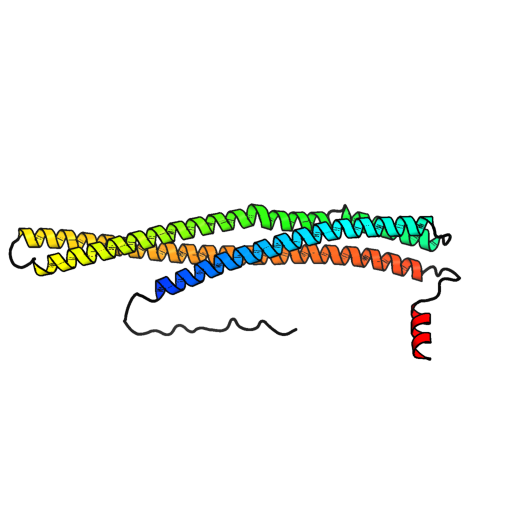 -13.303 1.00 91.00 182 LEU A C 1
ATOM 1381 O O . LEU A 1 182 ? 14.892 1.767 -12.392 1.00 91.00 182 LEU A O 1
ATOM 1385 N N . GLU A 1 183 ? 16.933 2.402 -13.082 1.00 89.94 183 GLU A N 1
ATOM 1386 C CA . GLU A 1 183 ? 17.502 2.520 -11.737 1.00 89.94 183 GLU A CA 1
ATOM 1387 C C . GLU A 1 183 ? 16.861 3.669 -10.954 1.00 89.94 183 GLU A C 1
ATOM 1389 O O . GLU A 1 183 ? 16.445 3.449 -9.813 1.00 89.94 183 GLU A O 1
ATOM 1394 N N . ASP A 1 184 ? 16.688 4.832 -11.582 1.00 90.38 184 ASP A N 1
ATOM 1395 C CA . ASP A 1 184 ? 16.013 5.992 -10.995 1.00 90.38 184 ASP A CA 1
ATOM 1396 C C . ASP A 1 184 ? 14.554 5.670 -10.649 1.00 90.38 184 ASP A C 1
ATOM 1398 O O . ASP A 1 184 ? 14.135 5.833 -9.499 1.00 90.38 184 ASP A O 1
ATOM 1402 N N . ALA A 1 185 ? 13.801 5.105 -11.600 1.00 90.25 185 ALA A N 1
ATOM 1403 C CA . ALA A 1 185 ? 12.412 4.701 -11.379 1.00 90.25 185 ALA A CA 1
ATOM 1404 C C . ALA A 1 185 ? 12.280 3.663 -10.251 1.00 90.25 185 ALA A C 1
ATOM 1406 O O . ALA A 1 185 ? 11.324 3.693 -9.474 1.00 90.25 185 ALA A O 1
ATOM 1407 N N . ARG A 1 186 ? 13.247 2.745 -10.121 1.00 88.94 186 ARG A N 1
ATOM 1408 C CA . ARG A 1 186 ? 13.272 1.756 -9.034 1.00 88.94 186 ARG A CA 1
ATOM 1409 C C . ARG A 1 186 ? 13.533 2.396 -7.679 1.00 88.94 186 ARG A C 1
ATOM 1411 O O . ARG A 1 186 ? 12.888 2.010 -6.699 1.00 88.94 186 ARG A O 1
ATOM 1418 N N . CYS A 1 187 ? 14.467 3.338 -7.604 1.00 88.25 187 CYS A N 1
ATOM 1419 C CA . CYS A 1 187 ? 14.742 4.083 -6.380 1.00 88.25 187 CYS A CA 1
ATOM 1420 C C . CYS A 1 187 ? 13.502 4.865 -5.930 1.00 88.25 187 CYS A C 1
ATOM 1422 O O . CYS A 1 187 ? 13.084 4.730 -4.777 1.00 88.25 187 CYS A O 1
ATOM 1424 N N . GLU A 1 188 ? 12.863 5.588 -6.852 1.00 90.19 188 GLU A N 1
ATOM 1425 C CA . GLU A 1 188 ? 11.635 6.340 -6.587 1.00 90.19 188 GLU A CA 1
ATOM 1426 C C . GLU A 1 188 ? 10.493 5.422 -6.126 1.00 90.19 188 GLU A C 1
ATOM 1428 O O . GLU A 1 188 ? 9.887 5.655 -5.078 1.00 90.19 188 GLU A O 1
ATOM 1433 N N . PHE A 1 189 ? 10.243 4.323 -6.847 1.00 89.75 189 PHE A N 1
ATOM 1434 C CA . PHE A 1 189 ? 9.225 3.341 -6.472 1.00 89.75 189 PHE A CA 1
ATOM 1435 C C . PHE A 1 189 ? 9.460 2.777 -5.064 1.00 89.75 189 PHE A C 1
ATOM 1437 O O . PHE A 1 189 ? 8.532 2.696 -4.259 1.00 89.75 189 PHE A O 1
ATOM 1444 N N . THR A 1 190 ? 10.705 2.419 -4.741 1.00 86.06 190 THR A N 1
ATOM 1445 C CA . THR A 1 190 ? 11.062 1.852 -3.431 1.00 86.06 190 THR A CA 1
ATOM 1446 C C . THR A 1 190 ? 10.803 2.847 -2.307 1.00 86.06 190 THR A C 1
ATOM 1448 O O . THR A 1 190 ? 10.221 2.492 -1.279 1.00 86.06 190 THR A O 1
ATOM 1451 N N . GLN A 1 191 ? 11.212 4.099 -2.506 1.00 88.94 191 GLN A N 1
ATOM 1452 C CA . GLN A 1 191 ? 10.996 5.164 -1.537 1.00 88.94 191 GLN A CA 1
ATOM 1453 C C . GLN A 1 191 ? 9.499 5.421 -1.331 1.00 88.94 191 GLN A C 1
ATOM 1455 O O . GLN A 1 191 ? 9.033 5.456 -0.190 1.00 88.94 191 GLN A O 1
ATOM 1460 N N . ASN A 1 192 ? 8.730 5.510 -2.417 1.00 88.94 192 ASN A N 1
ATOM 1461 C CA . ASN A 1 192 ? 7.288 5.739 -2.370 1.00 88.94 192 ASN A CA 1
ATOM 1462 C C . ASN A 1 192 ? 6.537 4.583 -1.695 1.00 88.94 192 ASN A C 1
ATOM 1464 O O . ASN A 1 192 ? 5.653 4.822 -0.868 1.00 88.94 192 ASN A O 1
ATOM 1468 N N . LEU A 1 193 ? 6.904 3.332 -1.990 1.00 86.44 193 LEU A N 1
ATOM 1469 C CA . LEU A 1 193 ? 6.336 2.156 -1.331 1.00 86.44 193 LEU A CA 1
ATOM 1470 C C . LEU A 1 193 ? 6.619 2.178 0.177 1.00 86.44 193 LEU A C 1
ATOM 1472 O O . LEU A 1 193 ? 5.699 1.998 0.976 1.00 86.44 193 LEU A O 1
ATOM 1476 N N . GLY A 1 194 ? 7.872 2.431 0.565 1.00 86.62 194 GLY A N 1
ATOM 1477 C CA . GLY A 1 194 ? 8.275 2.503 1.969 1.00 86.62 194 GLY A CA 1
ATOM 1478 C C . GLY A 1 194 ? 7.515 3.580 2.745 1.00 86.62 194 GLY A C 1
ATOM 1479 O O . GLY A 1 194 ? 6.974 3.298 3.816 1.00 86.62 194 GLY A O 1
ATOM 1480 N N . LEU A 1 195 ? 7.406 4.785 2.176 1.00 88.88 195 LEU A N 1
ATOM 1481 C CA . LEU A 1 195 ? 6.653 5.894 2.766 1.00 88.88 195 LEU A CA 1
ATOM 1482 C C . LEU A 1 195 ? 5.176 5.538 2.959 1.00 88.88 195 LEU A C 1
ATOM 1484 O O . LEU A 1 195 ? 4.647 5.707 4.055 1.00 88.88 195 LEU A O 1
ATOM 1488 N N . ARG A 1 196 ? 4.524 4.962 1.943 1.00 87.00 196 ARG A N 1
ATOM 1489 C CA . ARG A 1 196 ? 3.104 4.578 2.031 1.00 87.00 196 ARG A CA 1
ATOM 1490 C C . ARG A 1 196 ? 2.848 3.524 3.096 1.00 87.00 196 ARG A C 1
ATOM 1492 O O . ARG A 1 196 ? 1.904 3.663 3.868 1.00 87.00 196 ARG A O 1
ATOM 1499 N N . VAL A 1 197 ? 3.679 2.483 3.154 1.00 87.12 197 VAL A N 1
ATOM 1500 C CA . VAL A 1 197 ? 3.552 1.426 4.170 1.00 87.12 197 VAL A CA 1
ATOM 1501 C C . VAL A 1 197 ? 3.740 2.008 5.573 1.00 87.12 197 VAL A C 1
ATOM 1503 O O . VAL A 1 197 ? 2.986 1.670 6.487 1.00 87.12 197 VAL A O 1
ATOM 1506 N N . TYR A 1 198 ? 4.707 2.910 5.745 1.00 89.38 198 TYR A N 1
ATOM 1507 C CA . TYR A 1 198 ? 4.953 3.583 7.018 1.00 89.38 198 TYR A CA 1
ATOM 1508 C C . TYR A 1 198 ? 3.785 4.485 7.452 1.00 89.38 198 TYR A C 1
ATOM 1510 O O . TYR A 1 198 ? 3.334 4.410 8.599 1.00 89.38 198 TYR A O 1
ATOM 1518 N N . GLU A 1 199 ? 3.268 5.311 6.542 1.00 90.38 199 GLU A N 1
ATOM 1519 C CA . GLU A 1 199 ? 2.111 6.179 6.785 1.00 90.38 199 GLU A CA 1
ATOM 1520 C C . GLU A 1 199 ? 0.867 5.369 7.144 1.00 90.38 199 GLU A C 1
ATOM 1522 O O . GLU A 1 199 ? 0.188 5.668 8.126 1.00 90.38 199 GLU A O 1
ATOM 1527 N N . ASP A 1 200 ? 0.588 4.319 6.374 1.00 90.12 200 ASP A N 1
ATOM 1528 C CA . ASP A 1 200 ? -0.501 3.384 6.627 1.00 90.12 200 ASP A CA 1
ATOM 1529 C C . ASP A 1 200 ? -0.392 2.773 8.028 1.00 90.12 200 ASP A C 1
ATOM 1531 O O . ASP A 1 200 ? -1.359 2.785 8.792 1.00 90.12 200 ASP A O 1
ATOM 1535 N N . MET A 1 201 ? 0.795 2.280 8.394 1.00 90.00 201 MET A N 1
ATOM 1536 C CA . MET A 1 201 ? 1.035 1.676 9.702 1.00 90.00 201 MET A CA 1
ATOM 1537 C C . MET A 1 201 ? 0.842 2.686 10.836 1.00 90.00 201 MET A C 1
ATOM 1539 O O . MET A 1 201 ? 0.169 2.379 11.821 1.00 90.00 201 MET A O 1
ATOM 1543 N N . THR A 1 202 ? 1.364 3.902 10.685 1.00 92.62 202 THR A N 1
ATOM 1544 C CA . THR A 1 202 ? 1.278 4.950 11.709 1.00 92.62 202 THR A CA 1
ATOM 1545 C C . THR A 1 202 ? -0.163 5.420 11.905 1.00 92.62 202 THR A C 1
ATOM 1547 O O . THR A 1 202 ? -0.649 5.488 13.038 1.00 92.62 202 THR A O 1
ATOM 1550 N N . LEU A 1 203 ? -0.883 5.698 10.815 1.00 91.75 203 LEU A N 1
ATOM 1551 C CA . LEU A 1 203 ? -2.275 6.147 10.867 1.00 91.75 203 LEU A CA 1
ATOM 1552 C C . LEU A 1 203 ? -3.197 5.067 11.439 1.00 91.75 203 LEU A C 1
ATOM 1554 O O . LEU A 1 203 ? -3.985 5.353 12.342 1.00 91.75 203 LEU A O 1
ATOM 1558 N N . VAL A 1 204 ? -3.075 3.821 10.969 1.00 92.00 204 VAL A N 1
ATOM 1559 C CA . VAL A 1 204 ? -3.883 2.705 11.480 1.00 92.00 204 VAL A CA 1
ATOM 1560 C C . VAL A 1 204 ? -3.590 2.447 12.955 1.00 92.00 204 VAL A C 1
ATOM 1562 O O . VAL A 1 204 ? -4.527 2.297 13.737 1.00 92.00 204 VAL A O 1
ATOM 1565 N N . THR A 1 205 ? -2.318 2.443 13.362 1.00 92.62 205 THR A N 1
ATOM 1566 C CA . THR A 1 205 ? -1.935 2.230 14.768 1.00 92.62 205 THR A CA 1
ATOM 1567 C C . THR A 1 205 ? -2.490 3.329 15.667 1.00 92.62 205 THR A C 1
ATOM 1569 O O . THR A 1 205 ? -3.020 3.038 16.737 1.00 92.62 205 THR A O 1
ATOM 1572 N N . THR A 1 206 ? -2.443 4.583 15.213 1.00 93.81 206 THR A N 1
ATOM 1573 C CA . THR A 1 206 ? -2.990 5.728 15.951 1.00 93.81 206 THR A CA 1
ATOM 1574 C C . THR A 1 206 ? -4.498 5.574 16.152 1.00 93.81 206 THR A C 1
ATOM 1576 O O . THR A 1 206 ? -4.984 5.659 17.278 1.00 93.81 206 THR A O 1
ATOM 1579 N N . LYS A 1 207 ? -5.245 5.255 15.086 1.00 92.75 207 LYS A N 1
ATOM 1580 C CA . LYS A 1 207 ? -6.702 5.051 15.171 1.00 92.75 207 LYS A CA 1
ATOM 1581 C C . LYS A 1 207 ? -7.088 3.828 15.989 1.00 92.75 207 LYS A C 1
ATOM 1583 O O . LYS A 1 207 ? -8.067 3.871 16.731 1.00 92.75 207 LYS A O 1
ATOM 1588 N N . LEU A 1 208 ? -6.293 2.766 15.929 1.00 91.88 208 LEU A N 1
ATOM 1589 C CA . LEU A 1 208 ? -6.475 1.609 16.795 1.00 91.88 208 LEU A CA 1
ATOM 1590 C C . LEU A 1 208 ? -6.248 1.969 18.271 1.00 91.88 208 LEU A C 1
ATOM 1592 O O . LEU A 1 208 ? -7.028 1.555 19.125 1.00 91.88 208 LEU A O 1
ATOM 1596 N N . HIS A 1 209 ? -5.215 2.752 18.580 1.00 92.38 209 HIS A N 1
ATOM 1597 C CA . HIS A 1 209 ? -4.941 3.192 19.945 1.00 92.38 209 HIS A CA 1
ATOM 1598 C C . HIS A 1 209 ? -6.058 4.087 20.498 1.00 92.38 209 HIS A C 1
ATOM 1600 O O . HIS A 1 209 ? -6.495 3.882 21.632 1.00 92.38 209 HIS A O 1
ATOM 1606 N N . GLU A 1 210 ? -6.549 5.044 19.702 1.00 92.56 210 GLU A N 1
ATOM 1607 C CA . GLU A 1 210 ? -7.716 5.869 20.047 1.00 92.56 210 GLU A CA 1
ATOM 1608 C C . GLU A 1 210 ? -8.924 4.981 20.385 1.00 92.56 210 GLU A C 1
ATOM 1610 O O . GLU A 1 210 ? -9.497 5.103 21.467 1.00 92.56 210 GLU A O 1
ATOM 1615 N N . LEU A 1 211 ? -9.239 4.010 19.520 1.00 92.38 211 LEU A N 1
ATOM 1616 C CA . LEU A 1 211 ? -10.348 3.074 19.708 1.00 92.38 211 LEU A CA 1
ATOM 1617 C C . LEU A 1 211 ? -10.233 2.266 21.007 1.00 92.38 211 LEU A C 1
ATOM 1619 O O . LEU A 1 211 ? -11.179 2.203 21.795 1.00 92.38 211 LEU A O 1
ATOM 1623 N N . LEU A 1 212 ? -9.072 1.653 21.247 1.00 91.81 212 LEU A N 1
ATOM 1624 C CA . LEU A 1 212 ? -8.830 0.847 22.445 1.00 91.81 212 LEU A CA 1
ATOM 1625 C C . LEU A 1 212 ? -8.864 1.697 23.719 1.00 91.81 212 LEU A C 1
ATOM 1627 O O . LEU A 1 212 ? -9.367 1.240 24.749 1.00 91.81 212 LEU A O 1
ATOM 1631 N N . SER A 1 213 ? -8.379 2.937 23.648 1.00 93.31 213 SER A N 1
ATOM 1632 C CA . SER A 1 213 ? -8.424 3.886 24.761 1.00 93.31 213 SER A CA 1
ATOM 1633 C C . SER A 1 213 ? -9.862 4.282 25.092 1.00 93.31 213 SER A C 1
ATOM 1635 O O . SER A 1 213 ? -10.242 4.256 26.263 1.00 93.31 213 SER A O 1
ATOM 1637 N N . SER A 1 214 ? -10.686 4.571 24.078 1.00 92.00 214 SER A N 1
ATOM 1638 C CA . SER A 1 214 ? -12.107 4.879 24.264 1.00 92.00 214 SER A CA 1
ATOM 1639 C C . SER A 1 214 ? -12.865 3.704 24.882 1.00 92.00 214 SER A C 1
ATOM 1641 O O . SER A 1 214 ? -13.577 3.898 25.863 1.00 92.00 214 SER A O 1
ATOM 1643 N N . LEU A 1 215 ? -12.668 2.474 24.393 1.00 91.00 215 LEU A N 1
ATOM 1644 C CA . LEU A 1 215 ? -13.285 1.284 24.997 1.00 91.00 215 LEU A CA 1
ATOM 1645 C C . LEU A 1 215 ? -12.846 1.084 26.453 1.00 91.00 215 LEU A C 1
ATOM 1647 O O . LEU A 1 215 ? -13.679 0.849 27.329 1.00 91.00 215 LEU A O 1
ATOM 1651 N N . SER A 1 216 ? -11.546 1.220 26.722 1.00 91.62 216 SER A N 1
ATOM 1652 C CA . SER A 1 216 ? -10.994 1.092 28.075 1.00 91.62 216 SER A CA 1
ATOM 1653 C C . SER A 1 216 ? -11.571 2.139 29.028 1.00 91.62 216 SER A C 1
ATOM 1655 O O . SER A 1 216 ? -11.846 1.834 30.189 1.00 91.62 216 SER A O 1
ATOM 1657 N N . TYR A 1 217 ? -11.786 3.364 28.543 1.00 93.12 217 TYR A N 1
ATOM 1658 C CA . TYR A 1 217 ? -12.414 4.432 29.315 1.00 93.12 217 TYR A CA 1
ATOM 1659 C C . TYR A 1 217 ? -13.861 4.090 29.687 1.00 93.12 217 TYR A C 1
ATOM 1661 O O . TYR A 1 217 ? -14.226 4.197 30.859 1.00 93.12 217 TYR A O 1
ATOM 1669 N N . GLN A 1 218 ? -14.665 3.618 28.728 1.00 91.56 218 GLN A N 1
ATOM 1670 C CA . GLN A 1 218 ? -16.062 3.252 28.993 1.00 91.56 218 GLN A CA 1
ATOM 1671 C C . GLN A 1 218 ? -16.166 2.103 30.006 1.00 91.56 218 GLN A C 1
ATOM 1673 O O . GLN A 1 218 ? -16.998 2.147 30.913 1.00 91.56 218 GLN A O 1
ATOM 1678 N N . TYR A 1 219 ? -15.274 1.111 29.908 1.00 89.75 219 TYR A N 1
ATOM 1679 C CA . TYR A 1 219 ? -15.190 0.028 30.887 1.00 89.75 219 TYR A CA 1
ATOM 1680 C C . TYR A 1 219 ? -14.830 0.542 32.287 1.00 89.75 219 TYR A C 1
ATOM 1682 O O . TYR A 1 219 ? -15.532 0.237 33.250 1.00 89.75 219 T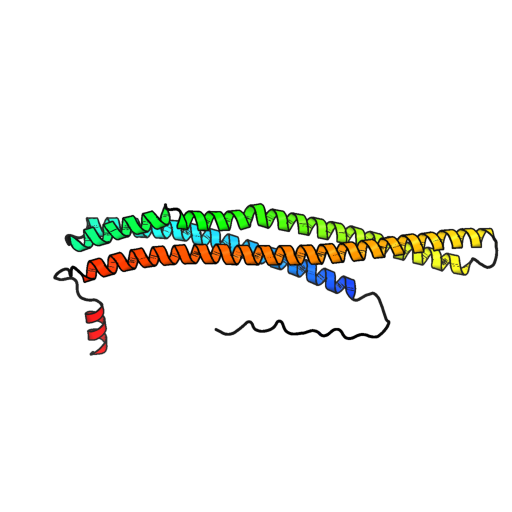YR A O 1
ATOM 1690 N N . ARG A 1 220 ? -13.779 1.365 32.402 1.00 90.56 220 ARG A N 1
ATOM 1691 C CA . ARG A 1 220 ? -13.332 1.915 33.690 1.00 90.56 220 ARG A CA 1
ATOM 1692 C C . ARG A 1 220 ? -14.430 2.733 34.366 1.00 90.56 220 ARG A C 1
ATOM 1694 O O . ARG A 1 220 ? -14.676 2.552 35.552 1.00 90.56 220 ARG A O 1
ATOM 1701 N N . LYS A 1 221 ? -15.138 3.566 33.601 1.00 88.94 221 LYS A N 1
ATOM 1702 C CA . LYS A 1 221 ? -16.270 4.358 34.097 1.00 88.94 221 LYS A CA 1
ATOM 1703 C C . LYS A 1 221 ? -17.385 3.475 34.674 1.00 88.94 221 LYS A C 1
ATOM 1705 O O . LYS A 1 221 ? -17.959 3.810 35.707 1.00 88.94 221 LYS A O 1
ATOM 1710 N N . CYS A 1 222 ? -17.682 2.343 34.031 1.00 87.56 222 CYS A N 1
ATOM 1711 C CA . CYS A 1 222 ? -18.642 1.361 34.542 1.00 87.56 222 CYS A CA 1
ATOM 1712 C C . CYS A 1 222 ? -18.146 0.706 35.842 1.00 87.56 222 CYS A C 1
ATOM 1714 O O . CYS A 1 222 ? -18.880 0.642 36.827 1.00 87.56 222 CYS A O 1
ATOM 1716 N N . GLU A 1 223 ? -16.885 0.270 35.867 1.00 86.88 223 GLU A N 1
ATOM 1717 C CA . GLU A 1 223 ? -16.268 -0.365 37.034 1.00 86.88 223 GLU A CA 1
ATOM 1718 C C . GLU A 1 223 ? -16.237 0.570 38.255 1.00 86.88 223 GLU A C 1
ATOM 1720 O O . GLU A 1 223 ? -16.602 0.168 39.360 1.00 86.88 223 GLU A O 1
ATOM 1725 N N . GLU A 1 224 ? -15.842 1.828 38.062 1.00 87.75 224 GLU A N 1
ATOM 1726 C CA . GLU A 1 224 ? -15.824 2.854 39.109 1.00 87.75 224 GLU A CA 1
ATOM 1727 C C . GLU A 1 224 ? -17.230 3.127 39.657 1.00 87.75 224 GLU A C 1
ATOM 1729 O O . GLU A 1 224 ? -17.403 3.231 40.872 1.00 87.75 224 GLU A O 1
ATOM 1734 N N . HIS A 1 225 ? -18.247 3.166 38.790 1.00 85.19 225 HIS A N 1
ATOM 1735 C CA . HIS A 1 225 ? -19.633 3.360 39.214 1.00 85.19 225 HIS A CA 1
ATOM 1736 C C . HIS A 1 225 ? -20.149 2.195 40.074 1.00 85.19 225 HIS A C 1
ATOM 1738 O O . HIS A 1 225 ? -20.790 2.420 41.100 1.00 85.19 225 HIS A O 1
ATOM 1744 N N . LEU A 1 226 ? -19.822 0.953 39.702 1.00 83.38 226 LEU A N 1
ATOM 1745 C CA . LEU A 1 226 ? -20.173 -0.232 40.491 1.00 83.38 226 LEU A CA 1
ATOM 1746 C C . LEU A 1 226 ? -19.450 -0.261 41.847 1.00 83.38 226 LEU A C 1
ATOM 1748 O O . LEU A 1 226 ? -20.051 -0.636 42.851 1.00 83.38 226 LEU A O 1
ATOM 1752 N N . LYS A 1 227 ? -18.180 0.162 41.901 1.00 84.94 227 LYS A N 1
ATOM 1753 C CA . LYS A 1 227 ? -17.407 0.254 43.155 1.00 84.94 227 LYS A CA 1
ATOM 1754 C C . LYS A 1 227 ? -17.934 1.336 44.095 1.00 84.94 227 LYS A C 1
ATOM 1756 O O . LYS A 1 227 ? -17.933 1.133 45.305 1.00 84.94 227 LYS A O 1
ATOM 1761 N N . ALA A 1 228 ? -18.374 2.471 43.554 1.00 84.56 228 ALA A N 1
ATOM 1762 C CA . ALA A 1 228 ? -18.915 3.578 44.341 1.00 84.56 228 ALA A CA 1
ATOM 1763 C C . ALA A 1 228 ? -20.266 3.243 44.997 1.00 84.56 228 ALA A C 1
ATOM 1765 O O . ALA A 1 228 ? -20.623 3.838 46.015 1.00 84.56 228 ALA A O 1
ATOM 1766 N N . HIS A 1 229 ? -21.009 2.286 44.437 1.00 80.69 229 HIS A N 1
ATOM 1767 C CA . HIS A 1 229 ? -22.331 1.902 44.918 1.00 80.69 229 HIS A CA 1
ATOM 1768 C C . HIS A 1 229 ? -22.453 0.376 45.055 1.00 80.69 229 HIS A C 1
ATOM 1770 O O . HIS A 1 229 ? -23.111 -0.273 44.240 1.00 80.69 229 HIS A O 1
ATOM 1776 N N . PRO A 1 230 ? -21.822 -0.224 46.078 1.00 72.50 230 PRO A N 1
ATOM 1777 C CA . PRO A 1 230 ? -21.832 -1.669 46.258 1.00 72.50 230 PRO A CA 1
ATOM 1778 C C . PRO A 1 230 ? -23.262 -2.195 46.434 1.00 72.50 230 PRO A C 1
ATOM 1780 O O . PRO A 1 230 ? -24.048 -1.672 47.226 1.00 72.50 230 PRO A O 1
ATOM 1783 N N . VAL A 1 231 ? -23.601 -3.247 45.689 1.00 68.12 231 VAL A N 1
ATOM 1784 C CA . VAL A 1 231 ? -24.914 -3.899 45.753 1.00 68.12 231 VAL A CA 1
ATOM 1785 C C . VAL A 1 231 ? -24.894 -4.937 46.879 1.00 68.12 231 VAL A C 1
ATOM 1787 O O . VAL A 1 231 ? -24.112 -5.889 46.796 1.00 68.12 231 VAL A O 1
ATOM 1790 N N . PRO A 1 232 ? -25.743 -4.817 47.916 1.00 58.12 232 PRO A N 1
ATOM 1791 C CA . PRO A 1 232 ? -25.818 -5.816 48.977 1.00 58.12 232 PRO A CA 1
ATOM 1792 C C . PRO A 1 232 ? -26.167 -7.195 48.395 1.00 58.12 232 PRO A C 1
ATOM 1794 O O . PRO A 1 232 ? -27.176 -7.339 47.708 1.00 58.12 232 PRO A O 1
ATOM 1797 N N . GLY A 1 233 ? -25.324 -8.202 48.648 1.00 60.81 233 GLY A N 1
ATOM 1798 C CA . GLY A 1 233 ? -25.515 -9.578 48.164 1.00 60.81 233 GLY A CA 1
ATOM 1799 C C . GLY A 1 233 ? -24.800 -9.935 46.853 1.00 60.81 233 GLY A C 1
ATOM 1800 O O . GLY A 1 233 ? -24.776 -11.111 46.495 1.00 60.81 233 GLY A O 1
ATOM 1801 N N . PHE A 1 234 ? -24.164 -8.982 46.160 1.00 58.59 234 PHE A N 1
ATOM 1802 C CA . PHE A 1 234 ? -23.184 -9.309 45.117 1.00 58.59 234 PHE A CA 1
ATOM 1803 C C . PHE A 1 234 ? -21.837 -9.590 45.784 1.00 58.59 234 PHE A C 1
ATOM 1805 O O . PHE A 1 234 ? -21.233 -8.705 46.387 1.00 58.59 234 PHE A O 1
ATOM 1812 N N . VAL A 1 235 ? -21.385 -10.842 45.718 1.00 51.88 235 VAL A N 1
ATOM 1813 C CA . VAL A 1 235 ? -20.117 -11.257 46.323 1.00 51.88 235 VAL A CA 1
ATOM 1814 C C . VAL A 1 235 ? -18.963 -10.553 45.611 1.00 51.88 235 VAL A C 1
ATOM 1816 O O . VAL A 1 235 ? -18.876 -10.575 44.383 1.00 51.88 235 VAL A O 1
ATOM 1819 N N . ASP A 1 236 ? -18.062 -9.948 46.386 1.00 57.34 236 ASP A N 1
ATOM 1820 C CA . ASP A 1 236 ? -16.792 -9.448 45.873 1.00 57.34 236 ASP A CA 1
ATOM 1821 C C . ASP A 1 236 ? -16.005 -10.626 45.273 1.00 57.34 236 ASP A C 1
ATOM 1823 O O . ASP A 1 236 ? -15.512 -11.508 45.978 1.00 57.34 236 ASP A O 1
ATOM 1827 N N . VAL A 1 237 ? -15.892 -10.662 43.945 1.00 56.97 237 VAL A N 1
ATOM 1828 C CA . VAL A 1 237 ? -15.163 -11.713 43.217 1.00 56.97 237 VAL A CA 1
ATOM 1829 C C . VAL A 1 237 ? -13.678 -11.730 43.621 1.00 56.97 237 VAL A C 1
ATOM 1831 O O . VAL A 1 237 ? -13.031 -12.777 43.563 1.00 56.97 237 VAL A O 1
ATOM 1834 N N . ALA A 1 238 ? -13.130 -10.604 44.099 1.00 53.09 238 ALA A N 1
ATOM 1835 C CA . ALA A 1 238 ? -11.781 -10.542 44.657 1.00 53.09 238 ALA A CA 1
ATOM 1836 C C . ALA A 1 238 ? -11.687 -11.104 46.089 1.00 53.09 238 ALA A C 1
ATOM 1838 O O . ALA A 1 238 ? -10.590 -11.471 46.516 1.00 53.09 238 ALA A O 1
ATOM 1839 N N . ALA A 1 239 ? -12.798 -11.188 46.827 1.00 55.12 239 ALA A N 1
ATOM 1840 C CA . ALA A 1 239 ? -12.882 -11.905 48.100 1.00 55.12 239 ALA A CA 1
ATOM 1841 C C . ALA A 1 239 ? -13.047 -13.420 47.874 1.00 55.12 239 ALA A C 1
ATOM 1843 O O . ALA A 1 239 ? -12.382 -14.211 48.536 1.00 55.12 239 ALA A O 1
ATOM 1844 N N . LEU A 1 240 ? -13.821 -13.833 46.861 1.00 51.38 240 LEU A N 1
ATOM 1845 C CA . LEU A 1 240 ? -13.941 -15.244 46.457 1.00 51.38 240 LEU A CA 1
ATOM 1846 C C . LEU A 1 240 ? -12.597 -15.849 46.018 1.00 51.38 240 LEU A C 1
ATOM 1848 O O . LEU A 1 240 ? -12.227 -16.921 46.484 1.00 51.38 240 LEU A O 1
ATOM 1852 N N . LYS A 1 241 ? -11.814 -15.131 45.201 1.00 52.50 241 LYS A N 1
ATOM 1853 C CA . LYS A 1 241 ? -10.477 -15.590 44.768 1.00 52.50 241 LYS A CA 1
ATOM 1854 C C . LYS A 1 241 ? -9.418 -15.608 45.876 1.00 52.50 241 LYS A C 1
ATOM 1856 O O . LYS A 1 241 ? -8.382 -16.244 45.704 1.00 52.50 241 LYS A O 1
ATOM 1861 N N . ARG A 1 242 ? -9.629 -14.875 46.976 1.00 53.59 242 ARG A N 1
ATOM 1862 C CA . ARG A 1 242 ? -8.757 -14.936 48.161 1.00 53.59 242 ARG A CA 1
ATOM 1863 C C . ARG A 1 242 ? -9.057 -16.182 48.995 1.00 53.59 242 ARG A C 1
ATOM 1865 O O . ARG A 1 242 ? -8.118 -16.862 49.386 1.00 53.59 242 ARG A O 1
ATOM 1872 N N . ASN A 1 243 ? -10.330 -16.544 49.132 1.00 48.56 243 ASN A N 1
ATOM 1873 C CA . ASN A 1 243 ? -10.744 -17.749 49.856 1.00 48.56 243 ASN A CA 1
ATOM 1874 C C . ASN A 1 243 ? -10.387 -19.059 49.127 1.00 48.56 243 ASN A C 1
ATOM 1876 O O . ASN A 1 243 ? -10.153 -20.066 49.781 1.00 48.56 243 ASN A O 1
ATOM 1880 N N . GLU A 1 244 ? -10.275 -19.062 47.793 1.00 47.72 244 GLU A N 1
ATOM 1881 C CA . GLU A 1 244 ? -9.796 -20.234 47.030 1.00 47.72 244 GLU A CA 1
ATOM 1882 C C . GLU A 1 244 ? -8.286 -20.508 47.171 1.00 47.72 244 GLU A C 1
ATOM 1884 O O . GLU A 1 244 ? -7.813 -21.537 46.701 1.00 47.72 244 GLU A O 1
ATOM 1889 N N . LYS A 1 245 ? -7.507 -19.599 47.776 1.00 49.12 245 LYS A N 1
ATOM 1890 C CA . LYS A 1 245 ? -6.071 -19.809 48.048 1.00 49.12 245 LYS A CA 1
ATOM 1891 C C . LYS A 1 245 ? -5.761 -20.178 49.499 1.00 49.12 245 LYS A C 1
ATOM 1893 O O . LYS A 1 245 ? -4.610 -20.484 49.796 1.00 49.12 245 LYS A O 1
ATOM 1898 N N . GLU A 1 246 ? -6.751 -20.117 50.386 1.00 47.62 246 GLU A N 1
ATOM 1899 C CA . GLU A 1 246 ? -6.617 -20.471 51.807 1.00 47.62 246 GLU A CA 1
ATOM 1900 C C . GLU A 1 246 ? -7.187 -21.870 52.128 1.00 47.62 246 GLU A C 1
ATOM 1902 O O . GLU A 1 246 ? -7.184 -22.294 53.285 1.00 47.62 246 GLU A O 1
ATOM 1907 N N . HIS A 1 247 ? -7.606 -22.610 51.096 1.00 43.91 247 HIS A N 1
ATOM 1908 C CA . HIS A 1 247 ? -7.974 -24.027 51.128 1.00 43.91 247 HIS A CA 1
ATOM 1909 C C . HIS A 1 247 ? -7.173 -24.808 50.085 1.00 43.91 247 HIS A C 1
ATOM 1911 O O . HIS A 1 247 ? -6.926 -26.008 50.338 1.00 43.91 247 HIS A O 1
#

Organism: Leptomonas pyrrhocoris (NCBI:txid157538)

Nearest PDB structures (foldseek):
  8a1g-assembly2_B  TM=4.765E-01  e=1.351E-04  Homo sapiens
  8afz-assembly1_A  TM=4.618E-01  e=2.540E-04  Homo sapiens
  5xg2-assembly1_A  TM=4.371E-01  e=3.557E-02  Pyrococcus yayanosii CH1
  7sqc-assembly1_1F  TM=3.263E-01  e=1.704E-02  Chlamydomonas reinhardtii
  7sqc-assembly1_1Y  TM=2.785E-01  e=2.595E-02  Chlamydomonas reinhardtii